Protein AF-A0A1E1EYV0-F1 (afdb_monomer)

Mean predicted aligned error: 7.55 Å

Solvent-accessible surface area (backbone atoms only — not comparable to full-atom values): 10694 Å² total; per-residue (Å²): 142,84,83,85,80,80,79,78,77,77,78,70,68,76,68,38,33,41,44,75,53,57,42,52,44,62,49,72,33,65,40,21,42,96,88,44,57,27,36,39,39,23,53,36,46,76,95,77,38,40,90,90,34,44,84,37,31,32,48,80,43,77,32,82,46,72,67,52,48,53,52,49,55,52,59,31,59,45,73,30,89,67,93,72,82,92,55,88,55,56,82,45,65,60,93,74,83,45,92,54,78,41,55,36,40,36,47,46,86,51,92,96,47,52,24,36,45,37,38,38,36,18,68,79,62,35,54,73,60,59,84,54,78,80,68,23,52,28,68,32,26,44,76,48,58,23,86,41,66,66,58,45,53,51,51,52,51,52,58,55,54,74,50,50,92,79,57,86,88,78,82,44,84,43,46,91,94,42,57,32,33,58

pLDDT: mean 86.45, std 14.44, range [38.62, 97.81]

Organism: NCBI:txid120107

Radius of gyration: 20.59 Å; Cα contacts (8 Å, |Δi|>4): 286; chains: 1; bounding box: 76×36×56 Å

Foldseek 3Di:
DDDDDPPPPPPQQFFDFLCVAQQVDKDWFDAQDLQGFIKIKGQGPPVPFAPPAFVSGIDIDTHHDPVSVVVLVVNRGDTDSDDDDSCPQQQAADPHADPDFDWKWTDDPDPPFWIKIKTFAGQVRLCVLPPPSNSAGSSGIDMHTHNDPVVVVVVVVVVVCVCPPVDDDDWDHGDPPHRITD

Sequence (182 aa):
MSAIAHSNHIFGNPAMRLSDELAARRRLYAMPLVTAPAVMVIDIPPRLAGQGLALDRYYIVMIETDEELAAFEAFLTVDRDGLRAPDLLDRKPSCREAGEISFFEFSPPEPGWPWILLCHWPRHFARMFGTDPDALARRAYSMEAFDDREGLEAALKAHIAAFGELADVKVIQPLAGTAGRA

Structure (mmCIF, N/CA/C/O backbone):
data_AF-A0A1E1EYV0-F1
#
_entry.id   AF-A0A1E1EYV0-F1
#
loop_
_atom_site.group_PDB
_atom_site.id
_atom_site.type_symbol
_atom_site.label_atom_id
_atom_site.label_alt_id
_atom_site.label_comp_id
_atom_site.label_asym_id
_atom_site.label_entity_id
_atom_site.label_seq_id
_atom_site.pdbx_PDB_ins_code
_atom_site.Cartn_x
_atom_site.Cartn_y
_atom_site.Cartn_z
_atom_site.occupancy
_atom_site.B_iso_or_equiv
_atom_site.auth_seq_id
_atom_site.auth_comp_id
_atom_site.auth_asym_id
_atom_site.auth_atom_id
_atom_site.pdbx_PDB_model_num
ATOM 1 N N . MET A 1 1 ? 55.838 -18.903 -35.708 1.00 43.78 1 MET A N 1
ATOM 2 C CA . MET A 1 1 ? 55.164 -17.766 -35.050 1.00 43.78 1 MET A CA 1
ATOM 3 C C . MET A 1 1 ? 53.837 -17.521 -35.744 1.00 43.78 1 MET A C 1
ATOM 5 O O . MET A 1 1 ? 53.852 -17.040 -36.865 1.00 43.78 1 MET A O 1
ATOM 9 N N . SER A 1 2 ? 52.722 -17.887 -35.117 1.00 38.62 2 SER A N 1
ATOM 10 C CA . SER A 1 2 ? 51.446 -17.179 -35.283 1.00 38.62 2 SER A CA 1
ATOM 11 C C . SER A 1 2 ? 50.522 -17.645 -34.162 1.00 38.62 2 SER A C 1
ATOM 13 O O . SER A 1 2 ? 50.096 -18.797 -34.148 1.00 38.62 2 SER A O 1
ATOM 15 N N . ALA A 1 3 ? 50.330 -16.792 -33.158 1.00 38.94 3 ALA A N 1
ATOM 16 C CA . ALA A 1 3 ? 49.414 -17.035 -32.055 1.00 38.94 3 ALA A CA 1
ATOM 17 C C . ALA A 1 3 ? 48.063 -16.407 -32.411 1.00 38.94 3 ALA A C 1
ATOM 19 O O . ALA A 1 3 ? 47.979 -15.206 -32.665 1.00 38.94 3 ALA A O 1
ATOM 20 N N . ILE A 1 4 ? 47.022 -17.234 -32.446 1.00 43.97 4 ILE A N 1
ATOM 21 C CA . ILE A 1 4 ? 45.633 -16.807 -32.597 1.00 43.97 4 ILE A CA 1
ATOM 22 C C . ILE A 1 4 ? 45.181 -16.282 -31.232 1.00 43.97 4 ILE A C 1
ATOM 24 O O . ILE A 1 4 ? 44.904 -17.064 -30.323 1.00 43.97 4 ILE A O 1
ATOM 28 N N . ALA A 1 5 ? 45.129 -14.961 -31.076 1.00 41.66 5 ALA A N 1
ATOM 29 C CA . ALA A 1 5 ? 44.488 -14.333 -29.930 1.00 41.66 5 ALA A CA 1
ATOM 30 C C . ALA A 1 5 ? 42.965 -14.370 -30.135 1.00 41.66 5 ALA A C 1
ATOM 32 O O . ALA A 1 5 ? 42.399 -13.549 -30.854 1.00 41.66 5 ALA A O 1
ATOM 33 N N . HIS A 1 6 ? 42.305 -15.350 -29.517 1.00 39.81 6 HIS A N 1
ATOM 34 C CA . HIS A 1 6 ? 40.862 -15.313 -29.299 1.00 39.81 6 HIS A CA 1
ATOM 35 C C . HIS A 1 6 ? 40.571 -14.276 -28.208 1.00 39.81 6 HIS A C 1
ATOM 37 O O . HIS A 1 6 ? 40.667 -14.570 -27.017 1.00 39.81 6 HIS A O 1
ATOM 43 N N . SER A 1 7 ? 40.234 -13.051 -28.611 1.00 43.34 7 SER A N 1
ATOM 44 C CA . SER A 1 7 ? 39.597 -12.085 -27.715 1.00 43.34 7 SER A CA 1
ATOM 45 C C . SER A 1 7 ? 38.176 -12.556 -27.418 1.00 43.34 7 SER A C 1
ATOM 47 O O . SER A 1 7 ? 37.262 -12.342 -28.213 1.00 43.34 7 SER A O 1
ATOM 49 N N . ASN A 1 8 ? 37.988 -13.198 -26.265 1.00 41.72 8 ASN A N 1
ATOM 50 C CA . ASN A 1 8 ? 36.668 -13.366 -25.671 1.00 41.72 8 ASN A CA 1
ATOM 51 C C . ASN A 1 8 ? 36.146 -11.981 -25.274 1.00 41.72 8 ASN A C 1
ATOM 53 O O . ASN A 1 8 ? 36.506 -11.443 -24.227 1.00 41.72 8 ASN A O 1
ATOM 57 N N . HIS A 1 9 ? 35.290 -11.404 -26.115 1.00 44.22 9 HIS A N 1
ATOM 58 C CA . HIS A 1 9 ? 34.369 -10.364 -25.682 1.00 44.22 9 HIS A CA 1
ATOM 59 C C . HIS A 1 9 ? 33.434 -10.974 -24.634 1.00 44.22 9 HIS A C 1
ATOM 61 O O . HIS A 1 9 ? 32.505 -11.712 -24.959 1.00 44.22 9 HIS A O 1
ATOM 67 N N . ILE A 1 10 ? 33.701 -10.682 -23.362 1.00 51.25 10 ILE A N 1
ATOM 68 C CA . ILE A 1 10 ? 32.719 -10.839 -22.294 1.00 51.25 10 ILE A CA 1
ATOM 69 C C . ILE A 1 10 ? 31.647 -9.788 -22.579 1.00 51.25 10 ILE A C 1
ATOM 71 O O . ILE A 1 10 ? 31.839 -8.604 -22.304 1.00 51.25 10 ILE A O 1
ATOM 75 N N . PHE A 1 11 ? 30.541 -10.203 -23.194 1.00 50.19 11 PHE A N 1
ATOM 76 C CA . PHE A 1 11 ? 29.307 -9.431 -23.168 1.00 50.19 11 PHE A CA 1
ATOM 77 C C . PHE A 1 11 ? 28.859 -9.381 -21.706 1.00 50.19 11 PHE A C 1
ATOM 79 O O . PHE A 1 11 ? 28.198 -10.297 -21.221 1.00 50.19 11 PHE A O 1
ATOM 86 N N . GLY A 1 12 ? 29.292 -8.352 -20.975 1.00 52.81 12 GLY A N 1
ATOM 87 C CA . GLY A 1 12 ? 28.648 -7.993 -19.720 1.00 52.81 12 GLY A CA 1
ATOM 88 C C . GLY A 1 12 ? 27.171 -7.778 -20.027 1.00 52.81 12 GLY A C 1
ATOM 89 O O . GLY A 1 12 ? 26.843 -7.057 -20.972 1.00 52.81 12 GLY A O 1
ATOM 90 N N . ASN A 1 13 ? 26.298 -8.471 -19.301 1.00 59.97 13 ASN A N 1
ATOM 91 C CA . ASN A 1 13 ? 24.857 -8.263 -19.394 1.00 59.97 13 ASN A CA 1
ATOM 92 C C . ASN A 1 13 ? 24.603 -6.746 -19.253 1.00 59.97 13 ASN A C 1
ATOM 94 O O . ASN A 1 13 ? 25.211 -6.148 -18.359 1.00 59.97 13 ASN A O 1
ATOM 98 N N . PRO A 1 14 ? 23.821 -6.085 -20.131 1.00 64.56 14 PRO A N 1
ATOM 99 C CA . PRO A 1 14 ? 23.557 -4.661 -19.975 1.00 64.56 14 PRO A CA 1
ATOM 100 C C . PRO A 1 14 ? 23.018 -4.414 -18.569 1.00 64.56 14 PRO A C 1
ATOM 102 O O . PRO A 1 14 ? 22.067 -5.068 -18.138 1.00 64.56 14 PRO A O 1
ATOM 105 N N . ALA A 1 15 ? 23.677 -3.511 -17.848 1.00 78.94 15 ALA A N 1
ATOM 106 C CA . ALA A 1 15 ? 23.307 -3.210 -16.482 1.00 78.94 15 ALA A CA 1
ATOM 107 C C . ALA A 1 15 ? 21.877 -2.655 -16.460 1.00 78.94 15 ALA A C 1
ATOM 109 O O . ALA A 1 15 ? 21.514 -1.809 -17.278 1.00 78.94 15 ALA A O 1
ATOM 110 N N . MET A 1 16 ? 21.056 -3.185 -15.562 1.00 88.50 16 MET A N 1
ATOM 111 C CA . MET A 1 16 ? 19.613 -2.992 -15.572 1.00 88.50 16 MET A CA 1
ATOM 112 C C . MET A 1 16 ? 19.137 -2.379 -14.260 1.00 88.50 16 MET A C 1
ATOM 114 O O . MET A 1 16 ? 19.550 -2.793 -13.176 1.00 88.50 16 MET A O 1
ATOM 118 N N . ARG A 1 17 ? 18.212 -1.424 -14.359 1.00 92.88 17 ARG A N 1
ATOM 119 C CA . ARG A 1 17 ? 17.564 -0.780 -13.215 1.00 92.88 17 ARG A CA 1
ATOM 120 C C . ARG A 1 17 ? 16.159 -1.322 -13.060 1.00 92.88 17 ARG A C 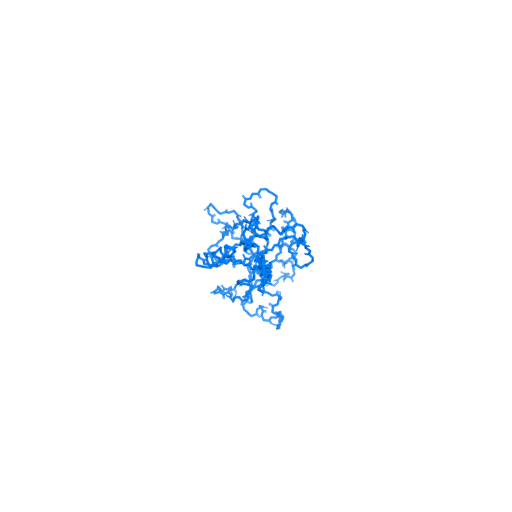1
ATOM 122 O O . ARG A 1 17 ? 15.425 -1.446 -14.039 1.00 92.88 17 ARG A O 1
ATOM 129 N N . LEU A 1 18 ? 15.738 -1.583 -11.825 1.00 94.56 18 LEU A N 1
ATOM 130 C CA . LEU A 1 18 ? 14.358 -2.002 -11.575 1.00 94.56 18 LEU A CA 1
ATOM 131 C C . LEU A 1 18 ? 13.380 -0.900 -11.996 1.00 94.56 18 LEU A C 1
ATOM 133 O O . LEU A 1 18 ? 12.310 -1.215 -12.502 1.00 94.56 18 LEU A O 1
ATOM 137 N N . SER A 1 19 ? 13.767 0.373 -11.862 1.00 95.19 19 SER A N 1
ATOM 138 C CA . SER A 1 19 ? 12.990 1.533 -12.314 1.00 95.19 19 SER A CA 1
ATOM 139 C C . SER A 1 19 ? 12.683 1.555 -13.807 1.00 95.19 19 SER A C 1
ATOM 141 O O . SER A 1 19 ? 11.770 2.272 -14.198 1.00 95.19 19 SER A O 1
ATOM 143 N N . ASP A 1 20 ? 13.428 0.812 -14.623 1.00 93.12 20 ASP A N 1
ATOM 144 C CA . ASP A 1 20 ? 13.276 0.810 -16.080 1.00 93.12 20 ASP A CA 1
ATOM 145 C C . ASP A 1 20 ? 12.501 -0.429 -16.553 1.00 93.12 20 ASP A C 1
ATOM 147 O O . ASP A 1 20 ? 12.041 -0.490 -17.693 1.00 93.12 20 ASP A O 1
ATOM 151 N N . GLU A 1 21 ? 12.312 -1.407 -15.661 1.00 90.50 21 GLU A N 1
ATOM 152 C CA . GLU A 1 21 ? 11.653 -2.670 -15.963 1.00 90.50 21 GLU A CA 1
ATOM 153 C C . GLU A 1 21 ? 10.547 -3.011 -14.952 1.00 90.50 21 GLU A C 1
ATOM 155 O O . GLU A 1 21 ? 9.377 -2.711 -15.191 1.00 90.50 21 GLU A O 1
ATOM 160 N N . LEU A 1 22 ? 10.901 -3.643 -13.828 1.00 94.06 22 LEU A N 1
ATOM 161 C CA . LEU A 1 22 ? 9.952 -4.172 -12.841 1.00 94.06 22 LEU A CA 1
ATOM 162 C C . LEU A 1 22 ? 9.104 -3.072 -12.193 1.00 94.06 22 LEU A C 1
ATOM 164 O O . LEU A 1 22 ? 7.911 -3.254 -11.982 1.00 94.06 22 LEU A O 1
ATOM 168 N N . ALA A 1 23 ? 9.723 -1.934 -11.894 1.00 96.00 23 ALA A N 1
ATOM 169 C CA . ALA A 1 23 ? 9.124 -0.772 -11.250 1.00 96.00 23 ALA A CA 1
ATOM 170 C C . ALA A 1 23 ? 8.979 0.431 -12.196 1.00 96.00 23 ALA A C 1
ATOM 172 O O . ALA A 1 23 ? 8.899 1.579 -11.741 1.00 96.00 23 ALA A O 1
ATOM 173 N N . ALA A 1 24 ? 8.934 0.171 -13.508 1.00 95.12 24 ALA A N 1
ATOM 174 C CA . ALA A 1 24 ? 8.757 1.191 -14.542 1.00 95.12 24 ALA A CA 1
ATOM 175 C C . ALA A 1 24 ? 7.477 2.006 -14.351 1.00 95.12 24 ALA A C 1
ATOM 177 O O . ALA A 1 24 ? 7.446 3.216 -14.579 1.00 95.12 24 ALA A O 1
ATOM 178 N N . ARG A 1 25 ? 6.415 1.347 -13.884 1.00 96.69 25 ARG A N 1
ATOM 179 C CA . ARG A 1 25 ? 5.150 1.981 -13.532 1.00 96.69 25 ARG A CA 1
ATOM 180 C C . ARG A 1 25 ? 4.963 1.889 -12.029 1.00 96.69 25 ARG A C 1
ATOM 182 O O . ARG A 1 25 ? 4.698 0.819 -11.495 1.00 96.69 25 ARG A O 1
ATOM 189 N N . ARG A 1 26 ? 5.087 3.026 -11.349 1.00 97.19 26 ARG A N 1
ATOM 190 C CA . ARG A 1 26 ? 4.838 3.142 -9.909 1.00 97.19 26 ARG A CA 1
ATOM 191 C C . ARG A 1 26 ? 4.156 4.460 -9.564 1.00 97.19 26 ARG A C 1
ATOM 193 O O . ARG A 1 26 ? 4.324 5.457 -10.279 1.00 97.19 26 ARG A O 1
ATOM 200 N N . ARG A 1 27 ? 3.375 4.460 -8.487 1.00 96.81 27 ARG A N 1
ATOM 201 C CA . ARG A 1 27 ? 2.686 5.640 -7.961 1.00 96.81 27 ARG A CA 1
ATOM 202 C C . ARG A 1 27 ? 2.763 5.680 -6.449 1.00 96.81 27 ARG A C 1
ATOM 204 O O . ARG A 1 27 ? 2.522 4.679 -5.780 1.00 96.81 27 ARG A O 1
ATOM 211 N N . LEU A 1 28 ? 3.057 6.869 -5.935 1.00 95.62 28 LEU A N 1
ATOM 212 C CA . LEU A 1 28 ? 2.993 7.159 -4.514 1.00 95.62 28 LEU A CA 1
ATOM 213 C C . LEU A 1 28 ? 1.574 7.600 -4.154 1.00 95.62 28 LEU A C 1
ATOM 215 O O . LEU A 1 28 ? 1.060 8.583 -4.686 1.00 95.62 28 LEU A O 1
ATOM 219 N N . TYR A 1 29 ? 0.969 6.875 -3.228 1.00 94.19 29 TYR A N 1
ATOM 220 C CA . TYR A 1 29 ? -0.290 7.201 -2.592 1.00 94.19 29 TYR A CA 1
ATOM 221 C C . TYR A 1 29 ? 0.032 7.984 -1.326 1.00 94.19 29 TYR A C 1
ATOM 223 O O . TYR A 1 29 ? 0.730 7.500 -0.429 1.00 94.19 29 TYR A O 1
ATOM 231 N N . ALA A 1 30 ? -0.443 9.226 -1.291 1.00 88.00 30 ALA A N 1
ATOM 232 C CA . ALA A 1 30 ? -0.203 10.126 -0.177 1.00 88.00 30 ALA A CA 1
ATOM 233 C C . ALA A 1 30 ? -0.900 9.634 1.098 1.00 88.00 30 ALA A C 1
ATOM 235 O O . ALA A 1 30 ? -1.938 8.975 1.047 1.00 88.00 30 ALA A O 1
ATOM 236 N N . MET A 1 31 ? -0.335 10.007 2.243 1.00 84.81 31 MET A N 1
ATOM 237 C CA . MET A 1 31 ? -0.884 9.682 3.557 1.00 84.81 31 MET A CA 1
ATOM 238 C C . MET A 1 31 ? -2.286 10.303 3.722 1.00 84.81 31 MET A C 1
ATOM 240 O O . MET A 1 31 ? -2.397 11.528 3.636 1.00 84.81 31 MET A O 1
ATOM 244 N N . PRO A 1 32 ? -3.349 9.522 3.997 1.00 79.19 32 PRO A N 1
ATOM 245 C CA . PRO A 1 32 ? -4.685 10.068 4.265 1.00 79.19 32 PRO A CA 1
ATOM 246 C C . PRO A 1 32 ? -4.753 10.819 5.602 1.00 79.19 32 PRO A C 1
ATOM 248 O O . PRO A 1 32 ? -5.555 11.737 5.773 1.00 79.19 32 PRO A O 1
ATOM 251 N N . LEU A 1 33 ? -3.884 10.440 6.546 1.00 81.94 33 LEU A N 1
ATOM 252 C CA . LEU A 1 33 ? -3.697 11.049 7.860 1.00 81.94 33 LEU A CA 1
ATOM 253 C C . LEU A 1 33 ? -2.217 11.017 8.249 1.00 81.94 33 LEU A C 1
ATOM 255 O O . LEU A 1 33 ? -1.491 10.127 7.824 1.00 81.94 33 LEU A O 1
ATOM 259 N N . VAL A 1 34 ? -1.788 11.912 9.145 1.00 79.50 34 VAL A N 1
ATOM 260 C CA . VAL A 1 34 ? -0.408 11.935 9.685 1.00 79.50 34 VAL A CA 1
ATOM 261 C C . VAL A 1 34 ? -0.007 10.603 10.337 1.00 79.50 34 VAL A C 1
ATOM 263 O O . VAL A 1 34 ? 1.166 10.239 10.347 1.00 79.50 34 VAL A O 1
ATOM 266 N N . THR A 1 35 ? -0.970 9.854 10.872 1.00 83.06 35 THR A N 1
ATOM 267 C CA . THR A 1 35 ? -0.739 8.543 11.494 1.00 83.06 35 THR A CA 1
ATOM 268 C C . THR A 1 35 ? -0.607 7.408 10.472 1.00 83.06 35 THR A C 1
ATOM 270 O O . THR A 1 35 ? 0.018 6.391 10.775 1.00 83.06 35 THR A O 1
ATOM 273 N N . ALA A 1 36 ? -1.126 7.583 9.253 1.00 87.69 36 ALA A N 1
ATOM 274 C CA . ALA A 1 36 ? -1.102 6.588 8.184 1.00 87.69 36 ALA A CA 1
ATOM 275 C C . ALA A 1 36 ? 0.192 6.692 7.362 1.00 87.69 36 ALA A C 1
ATOM 277 O O . ALA A 1 36 ? 0.650 7.806 7.091 1.00 87.69 36 ALA A O 1
ATOM 278 N N . PRO A 1 37 ? 0.857 5.580 7.010 1.00 92.44 37 PRO A N 1
ATOM 279 C CA . PRO A 1 37 ? 2.037 5.624 6.148 1.00 92.44 37 PRO A CA 1
ATOM 280 C C . PRO A 1 37 ? 1.645 6.008 4.723 1.00 92.44 37 PRO A C 1
ATOM 282 O O . PRO A 1 37 ? 0.484 5.901 4.339 1.00 92.44 37 PRO A O 1
ATOM 285 N N . ALA A 1 38 ? 2.609 6.475 3.935 1.00 93.69 38 ALA A N 1
ATOM 286 C CA . ALA A 1 38 ? 2.420 6.552 2.496 1.00 93.69 38 ALA A CA 1
ATOM 287 C C . ALA A 1 38 ? 2.603 5.151 1.904 1.00 93.69 38 ALA A C 1
ATOM 289 O O . ALA A 1 38 ? 3.239 4.279 2.506 1.00 93.69 38 ALA A O 1
ATOM 290 N N . VAL A 1 39 ? 2.064 4.935 0.710 1.00 94.94 39 VAL A N 1
ATOM 291 C CA . VAL A 1 39 ? 2.162 3.642 0.033 1.00 94.94 39 VAL A CA 1
ATOM 292 C C . VAL A 1 39 ? 2.659 3.852 -1.389 1.00 94.94 39 VAL A C 1
ATOM 294 O O . VAL A 1 39 ? 2.052 4.583 -2.163 1.00 94.94 39 VAL A O 1
ATOM 297 N N . MET A 1 40 ? 3.771 3.222 -1.752 1.00 96.44 40 MET A N 1
ATOM 298 C CA . MET A 1 40 ? 4.209 3.126 -3.141 1.00 96.44 40 MET A CA 1
ATOM 299 C C . MET A 1 40 ? 3.620 1.853 -3.743 1.00 96.44 40 MET A C 1
ATOM 301 O O . MET A 1 40 ? 3.918 0.753 -3.285 1.00 96.44 40 MET A O 1
ATOM 305 N N . VAL A 1 41 ? 2.806 1.995 -4.784 1.00 97.62 41 VAL A N 1
ATOM 306 C CA . VAL A 1 41 ? 2.263 0.863 -5.538 1.00 97.62 41 VAL A CA 1
ATOM 307 C C . VAL A 1 41 ? 3.032 0.741 -6.843 1.00 97.62 41 VAL A C 1
ATOM 309 O O . VAL A 1 41 ? 3.227 1.729 -7.553 1.00 97.62 41 VAL A O 1
ATOM 312 N N . ILE A 1 42 ? 3.466 -0.472 -7.162 1.00 97.81 42 ILE A N 1
ATOM 313 C CA . ILE A 1 42 ? 4.162 -0.818 -8.397 1.00 97.81 42 ILE A CA 1
ATOM 314 C C . ILE A 1 42 ? 3.240 -1.699 -9.237 1.00 97.81 42 ILE A C 1
ATOM 316 O O . ILE A 1 42 ? 2.775 -2.737 -8.776 1.00 97.81 42 ILE A O 1
ATOM 320 N N . ASP A 1 43 ? 2.996 -1.283 -10.475 1.00 97.38 43 ASP A N 1
ATOM 321 C CA . ASP A 1 43 ? 2.297 -2.070 -11.489 1.00 97.38 43 ASP A CA 1
ATOM 322 C C . ASP A 1 43 ? 3.305 -3.023 -12.147 1.00 97.38 43 ASP A C 1
ATOM 324 O O . ASP A 1 43 ? 4.108 -2.605 -12.989 1.00 97.38 43 ASP A O 1
ATOM 328 N N . ILE A 1 44 ? 3.306 -4.286 -11.708 1.00 96.88 44 ILE A N 1
ATOM 329 C CA . ILE A 1 44 ? 4.279 -5.282 -12.153 1.00 96.88 44 ILE A CA 1
ATOM 330 C C . ILE A 1 44 ? 3.974 -5.674 -13.607 1.00 96.88 44 ILE A C 1
ATOM 332 O O . ILE A 1 44 ? 2.831 -6.012 -13.934 1.00 96.88 44 ILE A O 1
ATOM 336 N N . PRO A 1 45 ? 4.978 -5.672 -14.509 1.00 95.06 45 PRO A N 1
ATOM 337 C CA . PRO A 1 45 ? 4.777 -6.069 -15.896 1.00 95.06 45 PRO A CA 1
ATOM 338 C C . PRO A 1 45 ? 4.145 -7.466 -16.004 1.00 95.06 45 PRO A C 1
ATOM 340 O O . PRO A 1 45 ? 4.590 -8.368 -15.296 1.00 95.06 45 PRO A O 1
ATOM 343 N N . PRO A 1 46 ? 3.217 -7.717 -16.950 1.00 93.88 46 PRO A N 1
ATOM 344 C CA . PRO A 1 46 ? 2.487 -8.990 -17.031 1.00 93.88 46 PRO A CA 1
ATOM 345 C C . PRO A 1 46 ? 3.364 -10.248 -17.080 1.00 93.88 46 PRO A C 1
ATOM 347 O O . PRO A 1 46 ? 2.968 -11.294 -16.589 1.00 93.88 46 PRO A O 1
ATOM 350 N N . ARG A 1 47 ? 4.579 -10.151 -17.640 1.00 93.12 47 ARG A N 1
ATOM 351 C CA . ARG A 1 47 ? 5.544 -11.266 -17.703 1.00 93.12 47 ARG A CA 1
ATOM 352 C C . ARG A 1 47 ? 6.134 -11.667 -16.340 1.00 93.12 47 ARG A C 1
ATOM 354 O O . ARG A 1 47 ? 6.748 -12.721 -16.250 1.00 93.12 47 ARG A O 1
ATOM 361 N N . LEU A 1 48 ? 6.011 -10.801 -15.333 1.00 91.94 48 LEU A N 1
ATOM 362 C CA . LEU A 1 48 ? 6.501 -10.979 -13.960 1.00 91.94 48 LEU A CA 1
ATOM 363 C C . LEU A 1 48 ? 5.356 -11.009 -12.931 1.00 91.94 48 LEU A C 1
ATOM 365 O O . LEU A 1 48 ? 5.609 -11.246 -11.754 1.00 91.94 48 LEU A O 1
ATOM 369 N N . ALA A 1 49 ? 4.125 -10.719 -13.360 1.00 93.31 49 ALA A N 1
ATOM 370 C CA . ALA A 1 49 ? 2.941 -10.684 -12.514 1.00 93.31 49 ALA A CA 1
ATOM 371 C C . ALA A 1 49 ? 2.438 -12.104 -12.201 1.00 93.31 49 ALA A C 1
ATOM 373 O O . ALA A 1 49 ? 2.711 -13.048 -12.948 1.00 93.31 49 ALA A O 1
ATOM 374 N N . GLY A 1 50 ? 1.696 -12.264 -11.107 1.00 91.69 50 GLY A N 1
ATOM 375 C CA . GLY A 1 50 ? 1.168 -13.557 -10.694 1.00 91.69 50 GLY A CA 1
ATOM 376 C C . GLY A 1 50 ? 0.745 -13.620 -9.230 1.00 91.69 50 GLY A C 1
ATOM 377 O O . GLY A 1 50 ? 0.713 -12.616 -8.516 1.00 91.69 50 GLY A O 1
ATOM 378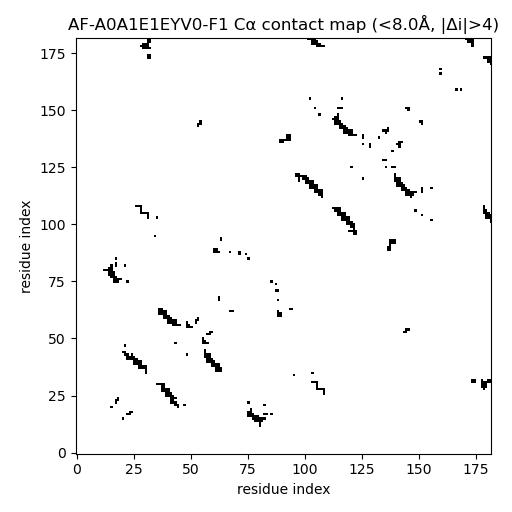 N N . GLN A 1 51 ? 0.440 -14.846 -8.803 1.00 88.25 51 GLN A N 1
ATOM 379 C CA . GLN A 1 51 ? -0.075 -15.155 -7.473 1.00 88.25 51 GLN A CA 1
ATOM 380 C C . GLN A 1 51 ? 0.866 -14.661 -6.365 1.00 88.25 51 GLN A C 1
ATOM 382 O O . GLN A 1 51 ? 2.077 -14.877 -6.418 1.00 88.25 51 GLN A O 1
ATOM 387 N N . GLY A 1 52 ? 0.288 -14.026 -5.344 1.00 85.88 52 GLY A N 1
ATOM 388 C CA . GLY A 1 52 ? 1.017 -13.425 -4.221 1.00 85.88 52 GLY A CA 1
ATOM 389 C C . GLY A 1 52 ? 1.228 -11.915 -4.358 1.00 85.88 52 GLY A C 1
ATOM 390 O O . GLY A 1 52 ? 1.615 -11.268 -3.389 1.00 85.88 52 GLY A O 1
ATOM 391 N N . LEU A 1 53 ? 0.928 -11.339 -5.525 1.00 92.19 53 LEU A N 1
ATOM 392 C CA . LEU A 1 53 ? 0.764 -9.897 -5.697 1.00 92.19 53 LEU A CA 1
ATOM 393 C C . LEU A 1 53 ? -0.682 -9.481 -5.407 1.00 92.19 53 LEU A C 1
ATOM 395 O O . LEU A 1 53 ? -1.619 -10.264 -5.562 1.00 92.19 53 LEU A O 1
ATOM 399 N N . ALA A 1 54 ? -0.881 -8.220 -5.036 1.00 92.56 54 ALA A N 1
ATOM 400 C CA . ALA A 1 54 ? -2.216 -7.673 -4.853 1.00 92.56 54 ALA A CA 1
ATOM 401 C C . ALA A 1 54 ? -2.930 -7.584 -6.214 1.00 92.56 54 ALA A C 1
ATOM 403 O O . ALA A 1 54 ? -2.366 -7.060 -7.178 1.00 92.56 54 ALA A O 1
ATOM 404 N N . LEU A 1 55 ? -4.145 -8.135 -6.313 1.00 95.31 55 LEU A N 1
ATOM 405 C CA . LEU A 1 55 ? -4.850 -8.347 -7.592 1.00 95.31 55 LEU A CA 1
ATOM 406 C C . LEU A 1 55 ? -3.984 -9.084 -8.636 1.00 95.31 55 LEU A C 1
ATOM 408 O O . LEU A 1 55 ? -4.040 -8.779 -9.826 1.00 95.31 55 LEU A O 1
ATOM 412 N N . ASP A 1 56 ? -3.108 -9.985 -8.174 1.00 95.69 56 ASP A N 1
ATOM 413 C CA . ASP A 1 56 ? -2.136 -10.740 -8.977 1.00 95.69 56 ASP A CA 1
ATOM 414 C C . ASP A 1 56 ? -1.203 -9.871 -9.847 1.00 95.69 56 ASP A C 1
ATOM 416 O O . ASP A 1 56 ? -0.567 -10.361 -10.782 1.00 95.69 56 ASP A O 1
ATOM 420 N N . ARG A 1 57 ? -1.094 -8.568 -9.546 1.00 96.06 57 ARG A N 1
ATOM 421 C CA . ARG A 1 57 ? -0.432 -7.585 -10.417 1.00 96.06 57 ARG A CA 1
ATOM 422 C C . ARG A 1 57 ? 0.331 -6.492 -9.685 1.00 96.06 57 ARG A C 1
ATOM 424 O O . ARG A 1 57 ? 1.364 -6.042 -10.173 1.00 96.06 57 ARG A O 1
ATOM 431 N N . TYR A 1 58 ? -0.169 -6.022 -8.554 1.00 97.19 58 TYR A N 1
ATOM 432 C CA . TYR A 1 58 ? 0.396 -4.873 -7.864 1.00 97.19 58 TYR A CA 1
ATOM 433 C C . TYR A 1 58 ? 1.283 -5.308 -6.704 1.00 97.19 58 TYR A C 1
ATOM 435 O O . TYR A 1 58 ? 0.889 -6.117 -5.864 1.00 97.19 58 TYR A O 1
ATOM 443 N N . TYR A 1 59 ? 2.477 -4.729 -6.635 1.00 95.88 59 TYR A N 1
ATOM 444 C CA . TYR A 1 59 ? 3.338 -4.835 -5.463 1.00 95.88 59 TYR A CA 1
ATOM 445 C C . TYR A 1 59 ? 3.227 -3.558 -4.631 1.00 95.88 59 TYR A C 1
ATOM 447 O O . TYR A 1 59 ? 3.306 -2.454 -5.173 1.00 95.88 59 TYR A O 1
ATOM 455 N N . ILE A 1 60 ? 3.020 -3.705 -3.326 1.00 95.62 60 ILE A N 1
ATOM 456 C CA . ILE A 1 60 ? 2.678 -2.604 -2.423 1.00 95.62 60 ILE A CA 1
ATOM 457 C C . ILE A 1 60 ? 3.795 -2.436 -1.398 1.00 95.62 60 ILE A C 1
ATOM 459 O O . ILE A 1 60 ? 4.098 -3.361 -0.652 1.00 95.62 60 ILE A O 1
ATOM 463 N N . VAL A 1 61 ? 4.380 -1.239 -1.339 1.00 95.38 61 VAL A N 1
ATOM 464 C CA . VAL A 1 61 ? 5.474 -0.899 -0.423 1.00 95.38 61 VAL A CA 1
ATOM 465 C C . VAL A 1 61 ? 5.050 0.213 0.516 1.00 95.38 61 VAL A C 1
ATOM 467 O O . VAL A 1 61 ? 4.629 1.286 0.090 1.00 95.38 61 VAL A O 1
ATOM 470 N N . MET A 1 62 ? 5.206 -0.026 1.813 1.00 95.06 62 MET A N 1
ATOM 471 C CA . MET A 1 62 ? 4.883 0.943 2.854 1.00 95.06 62 MET A CA 1
ATOM 472 C C . MET A 1 62 ? 6.060 1.879 3.140 1.00 95.06 62 MET A C 1
ATOM 474 O O . MET A 1 62 ? 7.149 1.422 3.493 1.00 95.06 62 MET A O 1
ATOM 478 N N . ILE A 1 63 ? 5.806 3.186 3.081 1.00 94.50 63 ILE A N 1
ATOM 479 C CA . ILE A 1 63 ? 6.788 4.255 3.277 1.00 94.50 63 ILE A CA 1
ATOM 480 C C . ILE A 1 63 ? 6.381 5.100 4.490 1.00 94.50 63 ILE A C 1
ATOM 482 O O . ILE A 1 63 ? 5.338 5.755 4.491 1.00 94.50 63 ILE A O 1
ATOM 486 N N . GLU A 1 64 ? 7.200 5.098 5.539 1.00 93.62 64 GLU A N 1
ATOM 487 C CA . GLU A 1 64 ? 6.923 5.839 6.775 1.00 93.62 64 GLU A CA 1
ATOM 488 C C . GLU A 1 64 ? 7.664 7.171 6.874 1.00 93.62 64 GLU A C 1
ATOM 490 O O . GLU A 1 64 ? 7.198 8.043 7.613 1.00 93.62 64 GLU A O 1
ATOM 495 N N . THR A 1 65 ? 8.787 7.331 6.167 1.00 92.25 65 THR A N 1
ATOM 496 C CA . THR A 1 65 ? 9.600 8.557 6.185 1.00 92.25 65 THR A CA 1
ATOM 497 C C . THR A 1 65 ? 10.117 8.926 4.795 1.00 92.25 65 THR A C 1
ATOM 499 O O . THR A 1 65 ? 10.209 8.077 3.904 1.00 92.25 65 THR A O 1
ATOM 502 N N . ASP A 1 66 ? 10.502 10.190 4.619 1.00 92.94 66 ASP A N 1
ATOM 503 C CA . ASP A 1 66 ? 11.090 10.677 3.367 1.00 92.94 66 ASP A CA 1
ATOM 504 C C . ASP A 1 66 ? 12.442 10.005 3.076 1.00 92.94 66 ASP A C 1
ATOM 506 O O . ASP A 1 66 ? 12.776 9.742 1.921 1.00 92.94 66 ASP A O 1
ATOM 510 N N . GLU A 1 67 ? 13.208 9.644 4.111 1.00 95.75 67 GLU A N 1
ATOM 511 C CA . GLU A 1 67 ? 14.452 8.885 3.956 1.00 95.75 67 GLU A CA 1
ATOM 512 C C . GLU A 1 67 ? 14.192 7.464 3.449 1.00 95.75 67 GLU A C 1
ATOM 514 O O . GLU A 1 67 ? 14.972 6.954 2.645 1.00 95.75 67 GLU A O 1
ATOM 519 N N . GLU A 1 68 ? 13.104 6.818 3.886 1.00 96.50 68 GLU A N 1
ATOM 520 C CA . GLU A 1 68 ? 12.698 5.519 3.341 1.00 96.50 68 GLU A CA 1
ATOM 521 C C . GLU A 1 68 ? 12.324 5.635 1.865 1.00 96.50 68 GLU A C 1
ATOM 523 O O . GLU A 1 68 ? 12.757 4.800 1.071 1.00 96.50 68 GLU A O 1
ATOM 528 N N . LEU A 1 69 ? 11.586 6.685 1.486 1.00 95.75 69 LEU A N 1
ATOM 529 C CA . LEU A 1 69 ? 11.246 6.946 0.089 1.00 95.75 69 LEU A CA 1
ATOM 530 C C . LEU A 1 69 ? 12.505 7.140 -0.761 1.00 95.75 69 LEU A C 1
ATOM 532 O O . LEU A 1 69 ? 12.663 6.491 -1.793 1.00 95.75 69 LEU A O 1
ATOM 536 N N . ALA A 1 70 ? 13.420 7.997 -0.307 1.00 96.69 70 ALA A N 1
ATOM 537 C CA . ALA A 1 70 ? 14.666 8.276 -1.008 1.00 96.69 70 ALA A CA 1
ATOM 538 C C . ALA A 1 70 ? 15.544 7.020 -1.135 1.00 96.69 70 ALA A C 1
ATOM 540 O O . ALA A 1 70 ? 16.077 6.744 -2.211 1.00 96.69 70 ALA A O 1
ATOM 541 N N . ALA A 1 71 ? 15.665 6.227 -0.065 1.00 97.44 71 ALA A N 1
ATOM 542 C CA . ALA A 1 71 ? 16.418 4.975 -0.080 1.00 97.44 71 ALA A CA 1
ATOM 543 C C . ALA A 1 71 ? 15.790 3.937 -1.019 1.00 97.44 71 ALA A C 1
ATOM 545 O O . ALA A 1 71 ? 16.509 3.227 -1.724 1.00 97.44 71 ALA A O 1
ATOM 546 N N . PHE A 1 72 ? 14.460 3.860 -1.054 1.00 97.44 72 PHE A N 1
ATOM 547 C CA . PHE A 1 72 ? 13.741 2.955 -1.938 1.00 97.44 72 PHE A CA 1
ATOM 548 C C . PHE A 1 72 ? 13.893 3.352 -3.411 1.00 97.44 72 PHE A C 1
ATOM 550 O O . PHE A 1 72 ? 14.227 2.511 -4.240 1.00 97.44 72 PHE A O 1
ATOM 557 N N . GLU A 1 73 ? 13.753 4.635 -3.743 1.00 96.88 73 GLU A N 1
ATOM 558 C CA . GLU A 1 73 ? 13.981 5.141 -5.103 1.00 96.88 73 GLU A CA 1
ATOM 559 C C . GLU A 1 73 ? 15.438 4.946 -5.557 1.00 96.88 73 GLU A C 1
ATOM 561 O O . GLU A 1 73 ? 15.698 4.492 -6.676 1.00 96.88 73 GLU A O 1
ATOM 566 N N . ALA A 1 74 ?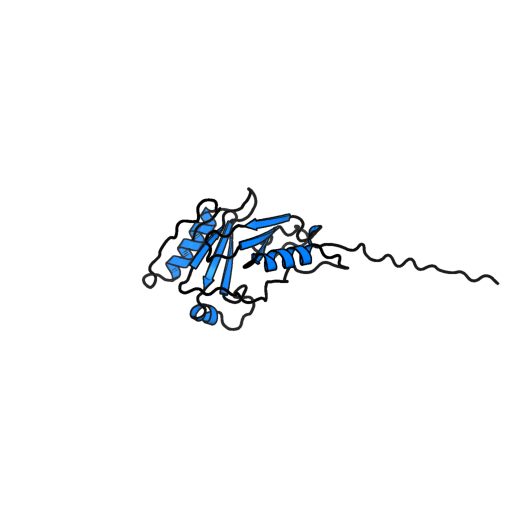 16.410 5.194 -4.673 1.00 96.44 74 ALA A N 1
ATOM 567 C CA . ALA A 1 74 ? 17.815 4.880 -4.935 1.00 96.44 74 ALA A CA 1
ATOM 568 C C . ALA A 1 74 ? 18.012 3.376 -5.183 1.00 96.44 74 ALA A C 1
ATOM 570 O O . ALA A 1 74 ? 18.699 2.971 -6.121 1.00 96.44 74 ALA A O 1
ATOM 571 N N . PHE A 1 75 ? 17.357 2.526 -4.389 1.00 95.69 75 PHE A N 1
ATOM 572 C CA . PHE A 1 75 ? 17.377 1.090 -4.614 1.00 95.69 75 PHE A CA 1
ATOM 573 C C . PHE A 1 75 ? 16.794 0.739 -5.985 1.00 95.69 75 PHE A C 1
ATOM 575 O O . PHE A 1 75 ? 17.428 -0.016 -6.711 1.00 95.69 75 PHE A O 1
ATOM 582 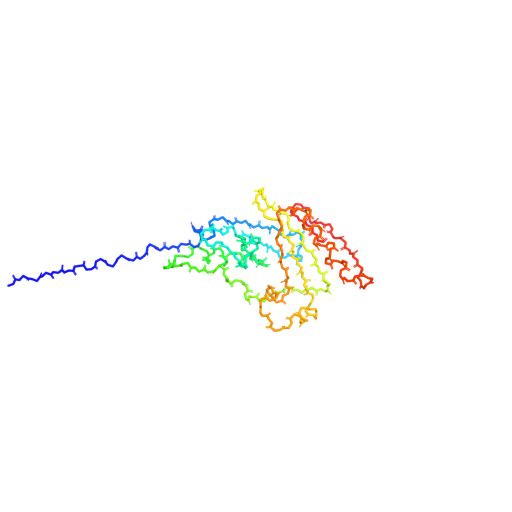N N . LEU A 1 76 ? 15.663 1.294 -6.414 1.00 95.94 76 LEU A N 1
ATOM 583 C CA . LEU A 1 76 ? 15.098 0.973 -7.730 1.00 95.94 76 LEU A CA 1
ATOM 584 C C . LEU A 1 76 ? 16.000 1.390 -8.907 1.00 95.94 76 LEU A C 1
ATOM 586 O O . LEU A 1 76 ? 15.969 0.734 -9.949 1.00 95.94 76 LEU A O 1
ATOM 590 N N . THR A 1 77 ? 16.816 2.431 -8.739 1.00 95.62 77 THR A N 1
ATOM 591 C CA . THR A 1 77 ? 17.607 3.055 -9.818 1.00 95.62 77 THR A CA 1
ATOM 592 C C . THR A 1 77 ? 19.060 2.586 -9.911 1.00 95.62 77 THR A C 1
ATOM 594 O O . THR A 1 77 ? 19.745 2.924 -10.873 1.00 95.62 77 THR A O 1
ATOM 597 N N . VAL A 1 78 ? 19.549 1.795 -8.952 1.00 94.56 78 VAL A N 1
ATOM 598 C CA . VAL A 1 7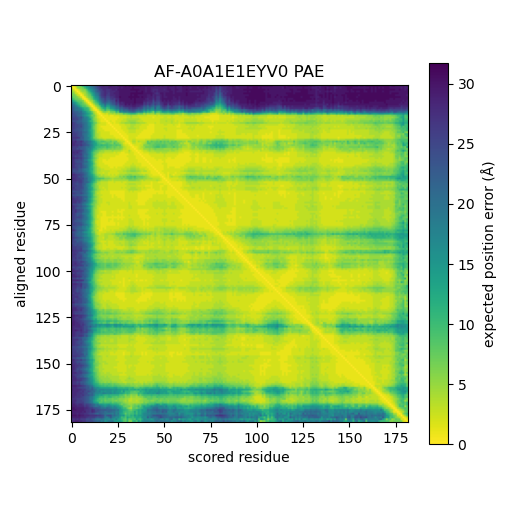8 ? 20.887 1.188 -9.038 1.00 94.56 78 VAL A CA 1
ATOM 599 C C . VAL A 1 78 ? 20.964 0.174 -10.186 1.00 94.56 78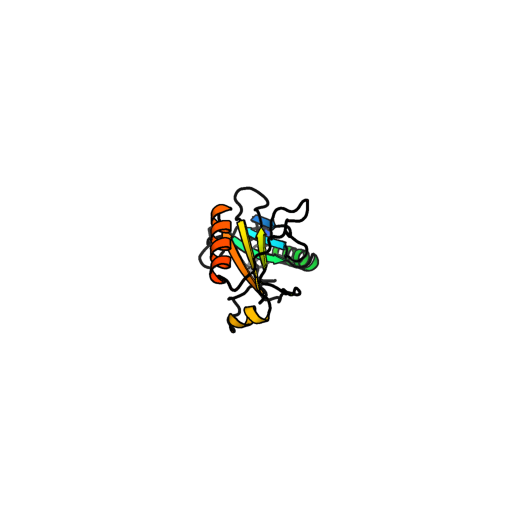 VAL A C 1
ATOM 601 O O . VAL A 1 78 ? 20.078 -0.668 -10.355 1.00 94.56 78 VAL A O 1
ATOM 604 N N . ASP A 1 79 ? 22.063 0.233 -10.931 1.00 94.19 79 ASP A N 1
ATOM 605 C CA . ASP A 1 79 ? 22.407 -0.713 -11.991 1.00 94.19 79 ASP A CA 1
ATOM 606 C C . ASP A 1 79 ? 22.708 -2.109 -11.416 1.00 94.19 79 ASP A C 1
ATOM 608 O O . ASP A 1 79 ? 23.421 -2.246 -10.417 1.00 94.19 79 ASP A O 1
ATOM 612 N N . ARG A 1 80 ? 22.136 -3.156 -12.022 1.00 91.81 80 ARG A N 1
ATOM 613 C CA . ARG A 1 80 ? 22.248 -4.550 -11.563 1.00 91.81 80 ARG A CA 1
ATOM 614 C C . ARG A 1 80 ? 22.395 -5.533 -12.714 1.00 91.81 80 ARG A C 1
ATOM 616 O O . ARG A 1 80 ? 21.923 -5.287 -13.819 1.00 91.81 80 ARG A O 1
ATOM 623 N N . ASP A 1 81 ? 22.945 -6.699 -12.391 1.00 90.62 81 ASP A N 1
ATOM 624 C CA . ASP A 1 81 ? 23.133 -7.802 -13.340 1.00 90.62 81 ASP A CA 1
ATOM 625 C C . ASP A 1 81 ? 21.852 -8.626 -13.590 1.00 90.62 81 ASP A C 1
ATOM 627 O O . ASP A 1 81 ? 21.831 -9.472 -14.488 1.00 90.62 81 ASP A O 1
ATOM 631 N N . GLY A 1 82 ? 20.786 -8.408 -12.803 1.00 86.50 82 GLY A N 1
ATOM 632 C CA . GLY A 1 82 ? 19.535 -9.163 -12.897 1.00 86.50 82 GLY A CA 1
ATOM 633 C C . GLY A 1 82 ? 18.384 -8.616 -12.046 1.00 86.50 82 GLY A C 1
ATOM 634 O O . GLY A 1 82 ? 18.563 -7.719 -11.215 1.00 86.50 82 GLY A O 1
ATOM 635 N N . LEU A 1 83 ? 17.182 -9.156 -12.289 1.00 86.94 83 LEU A N 1
ATOM 636 C CA . LEU A 1 83 ? 15.948 -8.736 -11.623 1.00 86.94 83 LEU A CA 1
ATOM 637 C C . LEU A 1 83 ? 15.970 -9.172 -10.159 1.00 86.94 83 LEU A C 1
ATOM 639 O O . LEU A 1 83 ? 16.423 -10.265 -9.820 1.00 86.94 83 LEU A O 1
ATOM 643 N N . ARG A 1 84 ? 15.435 -8.317 -9.290 1.00 89.50 84 ARG A N 1
ATOM 644 C CA . ARG A 1 84 ? 15.275 -8.591 -7.864 1.00 89.50 84 ARG A CA 1
ATOM 645 C C . ARG A 1 84 ? 13.935 -8.043 -7.390 1.00 89.50 84 ARG A C 1
ATOM 647 O O . ARG A 1 84 ? 13.509 -6.990 -7.864 1.00 89.50 84 ARG A O 1
ATOM 654 N N . ALA A 1 85 ? 13.308 -8.740 -6.443 1.00 89.06 85 ALA A N 1
ATOM 655 C CA . ALA A 1 85 ? 12.131 -8.234 -5.751 1.00 89.06 85 ALA A CA 1
ATOM 656 C C . ALA A 1 85 ? 12.420 -6.852 -5.125 1.00 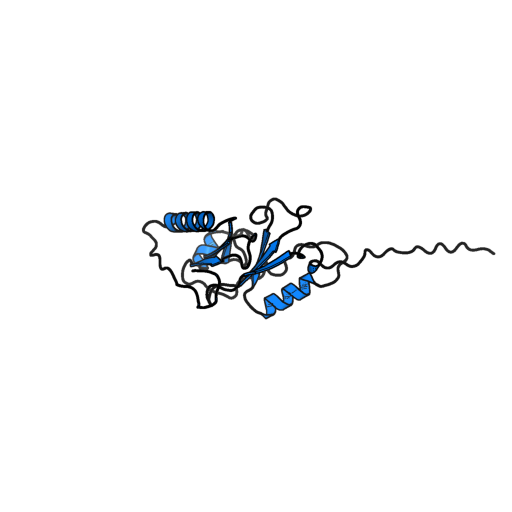89.06 85 ALA A C 1
ATOM 658 O O . ALA A 1 85 ? 13.514 -6.647 -4.583 1.00 89.06 85 ALA A O 1
ATOM 659 N N . PRO A 1 86 ? 11.480 -5.897 -5.195 1.00 90.94 86 PRO A N 1
ATOM 660 C CA . PRO A 1 86 ? 11.636 -4.585 -4.581 1.00 90.94 86 PRO A CA 1
ATOM 661 C C . PRO A 1 86 ? 11.356 -4.618 -3.066 1.00 90.94 86 PRO A C 1
ATOM 663 O O . PRO A 1 86 ? 10.580 -3.827 -2.549 1.00 90.94 86 PRO A O 1
ATOM 666 N N . ASP A 1 87 ? 12.049 -5.510 -2.354 1.00 91.19 87 ASP A N 1
ATOM 667 C CA . ASP A 1 87 ? 11.763 -5.947 -0.979 1.00 91.19 87 ASP A CA 1
ATOM 668 C C . ASP A 1 87 ? 12.537 -5.196 0.117 1.00 91.19 87 ASP A C 1
ATOM 670 O O . ASP A 1 87 ? 12.581 -5.629 1.272 1.00 91.19 87 ASP A O 1
ATOM 674 N N . LEU A 1 88 ? 13.176 -4.068 -0.229 1.00 94.12 88 LEU A N 1
ATOM 675 C CA . LEU A 1 88 ? 14.084 -3.332 0.663 1.00 94.12 88 LEU A CA 1
ATOM 676 C C . LEU A 1 88 ? 13.445 -3.009 2.025 1.00 94.12 88 LEU A C 1
ATOM 678 O O . LEU A 1 88 ? 14.137 -3.008 3.045 1.00 94.12 88 LEU A O 1
ATOM 682 N N . LEU A 1 89 ? 12.145 -2.705 2.032 1.00 93.25 89 LEU A N 1
ATOM 683 C CA . LEU A 1 89 ? 11.425 -2.215 3.206 1.00 93.25 89 LEU A CA 1
ATOM 684 C C . LEU A 1 89 ? 10.486 -3.250 3.835 1.00 93.25 89 LEU A C 1
ATOM 686 O O . LEU A 1 89 ? 10.068 -3.049 4.972 1.00 93.25 89 LEU A O 1
ATOM 690 N N . ASP A 1 90 ? 10.213 -4.373 3.169 1.00 87.12 90 ASP A N 1
ATOM 691 C CA . ASP A 1 90 ? 9.204 -5.358 3.591 1.00 87.12 90 ASP A CA 1
ATOM 692 C C . ASP A 1 90 ? 9.463 -5.894 4.999 1.00 87.12 90 ASP A C 1
ATOM 694 O O . ASP A 1 90 ? 8.560 -6.029 5.827 1.00 87.12 90 ASP A O 1
ATOM 698 N N . ARG A 1 91 ? 10.739 -6.154 5.298 1.00 82.69 91 ARG A N 1
ATOM 699 C CA . ARG A 1 91 ? 11.171 -6.711 6.585 1.00 82.69 91 ARG A CA 1
ATOM 700 C C . ARG A 1 91 ? 11.457 -5.651 7.641 1.00 82.69 91 ARG A C 1
ATOM 702 O O . ARG A 1 91 ? 11.760 -6.011 8.782 1.00 82.69 91 ARG A O 1
ATOM 709 N N . LYS A 1 92 ? 11.393 -4.363 7.292 1.00 90.81 92 LYS A N 1
ATOM 710 C CA . LYS A 1 92 ? 11.643 -3.272 8.234 1.00 90.81 92 LYS A CA 1
ATOM 711 C C . LYS A 1 92 ? 10.412 -3.104 9.132 1.00 90.81 92 LYS A C 1
ATOM 713 O O . LYS A 1 92 ? 9.338 -2.786 8.624 1.00 90.81 92 LYS A O 1
ATOM 718 N N . PRO A 1 93 ? 10.530 -3.280 10.461 1.00 90.94 93 PRO A N 1
ATOM 719 C CA . PRO A 1 93 ? 9.402 -3.049 11.356 1.00 90.94 93 PRO A CA 1
ATOM 720 C C . PRO A 1 93 ? 8.873 -1.617 11.245 1.00 90.94 93 PRO A C 1
ATOM 722 O O . PRO A 1 93 ? 9.614 -0.693 10.890 1.00 90.94 93 PRO A O 1
ATOM 725 N N . SER A 1 94 ? 7.594 -1.440 11.558 1.00 91.50 94 SER A N 1
ATOM 726 C CA . SER A 1 94 ? 7.010 -0.109 11.679 1.00 91.50 94 SER A CA 1
ATOM 727 C C . SER A 1 94 ? 7.596 0.628 12.878 1.00 91.50 94 SER A C 1
ATOM 729 O O . SER A 1 94 ? 7.747 0.048 13.958 1.00 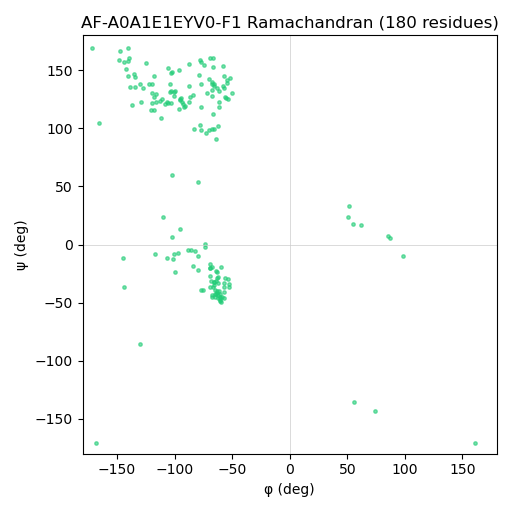91.50 94 SER A O 1
ATOM 731 N N . CYS A 1 95 ? 7.900 1.911 12.701 1.00 90.25 95 CYS A N 1
ATOM 732 C CA . CYS A 1 95 ? 8.238 2.811 13.802 1.00 90.25 95 CYS A CA 1
ATOM 733 C C . CYS A 1 95 ? 6.985 3.434 14.436 1.00 90.25 95 CYS A C 1
ATOM 735 O O . CYS A 1 95 ? 7.094 4.169 15.417 1.00 90.25 95 CYS A O 1
ATOM 737 N N . ARG A 1 96 ? 5.802 3.169 13.873 1.00 89.06 96 ARG A N 1
ATOM 738 C CA . ARG A 1 96 ? 4.526 3.718 14.327 1.00 89.06 96 ARG A CA 1
ATOM 739 C C . ARG A 1 96 ? 3.832 2.733 15.257 1.00 89.06 96 ARG A C 1
ATOM 741 O O . ARG A 1 96 ? 4.004 1.520 15.158 1.00 89.06 96 ARG A O 1
ATOM 748 N N . GLU A 1 97 ? 3.051 3.274 16.181 1.00 87.81 97 GLU A N 1
ATOM 749 C CA . GLU A 1 97 ? 2.242 2.489 17.108 1.00 87.81 97 GLU A CA 1
ATOM 750 C C . GLU A 1 97 ? 0.765 2.830 16.917 1.00 87.81 97 GLU A C 1
ATOM 752 O O . GLU A 1 97 ? 0.402 3.995 16.747 1.00 87.81 97 GLU A O 1
ATOM 757 N N . ALA A 1 98 ? -0.081 1.803 16.940 1.00 87.69 98 ALA A N 1
ATOM 758 C CA . ALA A 1 98 ? -1.529 1.933 16.985 1.00 87.69 98 ALA A CA 1
ATOM 759 C C . ALA A 1 98 ? -2.030 1.708 18.414 1.00 87.69 98 ALA A C 1
ATOM 761 O O . ALA A 1 98 ? -1.716 0.685 19.030 1.00 87.69 98 ALA A O 1
ATOM 762 N N . GLY A 1 99 ? -2.827 2.655 18.914 1.00 88.62 99 GLY A N 1
ATOM 763 C CA . GLY A 1 99 ? -3.645 2.452 20.113 1.00 88.62 99 GLY A CA 1
ATOM 764 C C . GLY A 1 99 ? -4.887 1.611 19.814 1.00 88.62 99 GLY A C 1
ATOM 765 O O . GLY A 1 99 ? -5.209 0.712 20.580 1.00 88.62 99 GLY A O 1
ATOM 766 N N . GLU A 1 100 ? -5.498 1.845 18.651 1.00 90.75 100 GLU A N 1
ATOM 767 C CA . GLU A 1 100 ? -6.724 1.194 18.182 1.00 90.75 100 GLU A CA 1
ATOM 768 C C . GLU A 1 100 ? -6.508 0.555 16.808 1.00 90.75 100 GLU A C 1
ATOM 770 O O . GLU A 1 100 ? -5.645 0.998 16.040 1.00 90.75 100 GLU A O 1
ATOM 775 N N . ILE A 1 101 ? -7.312 -0.457 16.471 1.00 92.81 101 ILE A N 1
ATOM 776 C CA . ILE A 1 101 ? -7.357 -0.987 15.102 1.00 92.81 101 ILE A CA 1
ATOM 777 C C . ILE A 1 101 ? -7.828 0.141 14.184 1.00 92.81 101 ILE A C 1
ATOM 779 O O . ILE A 1 101 ? -8.916 0.680 14.361 1.00 92.81 101 ILE A O 1
ATOM 783 N N . SER A 1 102 ? -6.980 0.523 13.233 1.00 93.06 102 SER A N 1
ATOM 784 C CA . SER A 1 102 ? -7.241 1.652 12.337 1.00 93.06 102 SER A CA 1
ATOM 785 C C . SER A 1 102 ? -7.273 1.167 10.898 1.00 93.06 102 SER A C 1
ATOM 787 O O . SER A 1 102 ? -6.336 0.501 10.462 1.00 93.06 102 SER A O 1
ATOM 789 N N . PHE A 1 103 ? -8.312 1.531 10.157 1.00 93.75 103 PHE A N 1
ATOM 790 C CA . PHE A 1 103 ? -8.413 1.257 8.728 1.00 93.75 103 PHE A CA 1
ATOM 791 C C . PHE A 1 103 ? -8.131 2.541 7.958 1.00 93.75 103 PHE A C 1
ATOM 793 O O . PHE A 1 103 ? -8.685 3.582 8.273 1.00 93.75 103 PHE A O 1
ATOM 800 N N . PHE A 1 104 ? -7.269 2.478 6.953 1.00 93.75 104 PHE A N 1
ATOM 801 C CA . PHE A 1 104 ? -6.935 3.609 6.099 1.00 93.75 104 PHE A CA 1
ATOM 802 C C . PHE A 1 104 ? -7.302 3.272 4.660 1.00 93.75 104 PHE A C 1
ATOM 804 O O . PHE A 1 104 ? -6.807 2.296 4.092 1.00 93.75 104 PHE A O 1
ATOM 811 N N . GLU A 1 105 ? -8.158 4.098 4.075 1.00 93.81 105 GLU A N 1
ATOM 812 C CA . GLU A 1 105 ? -8.557 4.023 2.678 1.00 93.81 105 GLU A CA 1
ATOM 813 C C . GLU A 1 105 ? -7.664 4.949 1.855 1.00 93.81 105 GLU A C 1
ATOM 815 O O . GLU A 1 105 ? -7.630 6.165 2.075 1.00 93.81 105 GLU A O 1
ATOM 820 N N . PHE A 1 106 ? -6.978 4.398 0.863 1.00 93.31 106 PHE A N 1
ATOM 821 C CA . PHE A 1 106 ? -6.214 5.185 -0.092 1.00 93.31 106 PHE A CA 1
ATOM 822 C C . PHE A 1 106 ? -6.920 5.175 -1.442 1.00 93.31 106 PHE A C 1
ATOM 824 O O . PHE A 1 106 ? -7.111 4.117 -2.051 1.00 93.31 106 PHE A O 1
ATOM 831 N N . SER A 1 107 ? -7.278 6.366 -1.925 1.00 92.00 107 SER A N 1
ATOM 832 C CA . SER A 1 107 ? -7.783 6.504 -3.287 1.00 92.00 107 SER A CA 1
ATOM 833 C C . SER A 1 107 ? -6.629 6.497 -4.289 1.00 92.00 107 SER A C 1
ATOM 835 O O . SER A 1 107 ? -5.541 6.997 -3.975 1.00 92.00 107 SER A O 1
ATOM 837 N N . PRO A 1 108 ? -6.838 5.936 -5.490 1.00 94.12 108 PRO A N 1
ATOM 838 C CA . PRO A 1 108 ? -5.816 5.932 -6.516 1.00 94.12 108 PRO A CA 1
ATOM 839 C C . PRO A 1 108 ? -5.462 7.362 -6.946 1.00 94.12 108 PRO A C 1
ATOM 841 O O . PRO A 1 108 ? -6.362 8.167 -7.198 1.00 94.12 108 PRO A O 1
ATOM 844 N N . PRO A 1 109 ? -4.163 7.694 -7.078 1.00 91.50 109 PRO A N 1
ATOM 845 C CA . PRO A 1 109 ? -3.735 9.033 -7.476 1.00 91.50 109 PRO A CA 1
ATOM 846 C C . PRO A 1 109 ? -4.078 9.355 -8.938 1.00 91.50 109 PRO A C 1
ATOM 848 O O . PRO A 1 109 ? -4.141 10.525 -9.309 1.00 91.50 109 PRO A O 1
ATOM 851 N N . GLU A 1 110 ? -4.309 8.339 -9.774 1.00 91.00 110 GLU A N 1
ATOM 852 C CA . GLU A 1 110 ? -4.785 8.484 -11.151 1.00 91.00 110 GLU A CA 1
ATOM 853 C C . GLU A 1 110 ? -5.668 7.283 -11.558 1.00 91.00 110 GLU A C 1
ATOM 855 O O . GLU A 1 110 ? -5.559 6.211 -10.955 1.00 91.00 110 GLU A O 1
ATOM 860 N N . PRO A 1 111 ? -6.530 7.414 -12.584 1.00 92.56 111 PRO A N 1
ATOM 861 C CA . PRO A 1 111 ? -7.364 6.310 -13.059 1.00 92.56 111 PRO A CA 1
ATOM 862 C C . PRO A 1 111 ? -6.558 5.074 -13.491 1.00 92.56 111 PRO A C 1
ATOM 864 O O . PRO A 1 111 ? -5.488 5.192 -14.086 1.00 92.56 111 PRO A O 1
ATOM 867 N N . GLY A 1 112 ? -7.110 3.880 -13.251 1.00 93.00 112 GLY A N 1
ATOM 868 C CA . GLY A 1 112 ? -6.483 2.599 -13.615 1.00 93.00 112 GLY A CA 1
ATOM 869 C C . GLY A 1 112 ? -5.487 2.054 -12.585 1.00 93.00 112 GLY A C 1
ATOM 870 O O . GLY A 1 112 ? -4.816 1.057 -12.854 1.00 93.00 112 GLY A O 1
ATOM 871 N N . TRP A 1 113 ? -5.396 2.699 -11.424 1.00 97.12 113 TRP A N 1
ATOM 872 C CA . TRP A 1 113 ? -4.667 2.217 -10.256 1.00 97.12 113 TRP A CA 1
ATOM 873 C C . TRP A 1 113 ? -5.636 1.716 -9.178 1.00 97.12 113 TRP A C 1
ATOM 875 O O . TRP A 1 113 ? -6.767 2.206 -9.118 1.00 97.12 113 TRP A O 1
ATOM 885 N N . PRO A 1 114 ? -5.219 0.758 -8.332 1.00 97.56 114 PRO A N 1
ATOM 886 C CA . PRO A 1 114 ? -6.109 0.137 -7.362 1.00 97.56 114 PRO A CA 1
ATOM 887 C C . PRO A 1 114 ? -6.419 1.062 -6.184 1.00 97.56 114 PRO A C 1
ATOM 889 O O . PRO A 1 114 ? -5.617 1.920 -5.806 1.00 97.56 114 PRO A O 1
ATOM 892 N N . TRP A 1 115 ? -7.565 0.834 -5.559 1.00 97.31 115 TRP A N 1
ATOM 893 C CA . TRP A 1 115 ? -7.864 1.307 -4.212 1.00 97.31 115 TRP A CA 1
ATOM 894 C C . TRP A 1 115 ? -7.145 0.424 -3.199 1.00 97.31 115 TRP A C 1
ATOM 896 O O . TRP A 1 115 ? -7.142 -0.793 -3.361 1.00 97.31 115 TRP A O 1
ATOM 906 N N . ILE A 1 116 ? -6.553 1.012 -2.159 1.00 96.75 116 ILE A N 1
ATOM 907 C CA . ILE A 1 116 ? -5.830 0.251 -1.130 1.00 96.75 116 ILE A CA 1
ATOM 908 C C . ILE A 1 116 ? -6.525 0.418 0.217 1.00 96.75 116 ILE A C 1
ATOM 910 O O . ILE A 1 116 ? -6.765 1.544 0.658 1.00 96.75 116 ILE A O 1
ATOM 914 N N . LEU A 1 117 ? -6.802 -0.705 0.879 1.00 96.44 117 LEU A N 1
ATOM 915 C CA . LEU A 1 117 ? -7.185 -0.748 2.284 1.00 96.44 117 LEU A CA 1
ATOM 916 C C . LEU A 1 117 ? -5.979 -1.199 3.102 1.00 96.44 117 LEU A C 1
ATOM 918 O O . LEU A 1 117 ? -5.440 -2.285 2.892 1.00 96.44 117 LEU A O 1
ATOM 922 N N . LEU A 1 118 ? -5.567 -0.363 4.045 1.00 95.31 118 LEU A N 1
ATOM 923 C CA . LEU A 1 118 ? -4.509 -0.673 4.996 1.00 95.31 118 LEU A CA 1
ATOM 924 C C . LEU A 1 118 ? -5.119 -0.769 6.390 1.00 95.31 118 LEU A C 1
ATOM 926 O O . LEU A 1 118 ? -5.700 0.199 6.870 1.00 95.31 118 LEU A O 1
ATOM 930 N N . CYS A 1 119 ? -4.946 -1.897 7.069 1.00 94.81 119 CYS A N 1
ATOM 931 C CA . CYS A 1 119 ? -5.346 -2.040 8.465 1.00 94.81 119 CYS A CA 1
ATOM 932 C C . CYS A 1 119 ? -4.108 -2.030 9.359 1.00 94.81 119 CYS A C 1
ATOM 934 O O . CYS A 1 119 ? -3.218 -2.862 9.193 1.00 94.81 119 CYS A O 1
ATOM 936 N N . HIS A 1 120 ? -4.048 -1.096 10.306 1.00 94.44 120 HIS A N 1
ATOM 937 C CA . HIS A 1 120 ? -3.001 -1.006 11.316 1.00 94.44 120 HIS A CA 1
ATOM 938 C C . HIS A 1 120 ? -3.463 -1.673 12.606 1.00 94.44 120 HIS A C 1
ATOM 940 O O . HIS A 1 120 ? -4.411 -1.231 13.257 1.00 94.44 120 HIS A O 1
ATOM 946 N N . TRP A 1 121 ? -2.756 -2.730 12.981 1.00 93.75 121 TRP A N 1
ATOM 947 C CA . TRP A 1 121 ? -3.043 -3.538 14.150 1.00 93.75 121 TRP A CA 1
ATOM 948 C C . TRP A 1 121 ? -2.212 -3.070 15.351 1.00 93.75 121 TRP A C 1
ATOM 950 O O . TRP A 1 121 ? -0.978 -3.073 15.287 1.00 93.75 121 TRP A O 1
ATOM 960 N N . PRO A 1 122 ? -2.846 -2.745 16.493 1.00 92.69 122 PRO A N 1
ATOM 961 C CA . PRO A 1 122 ? -2.148 -2.611 17.762 1.00 92.69 122 PRO A CA 1
ATOM 962 C C . PRO A 1 122 ? -1.292 -3.844 18.053 1.00 92.69 122 PRO A C 1
ATOM 964 O O . PRO A 1 122 ? -1.699 -4.979 17.793 1.00 92.69 122 PRO A O 1
ATOM 967 N N . ARG A 1 123 ? -0.114 -3.647 18.658 1.00 88.69 123 ARG A N 1
ATOM 968 C CA . ARG A 1 123 ? 0.876 -4.725 18.863 1.00 88.69 123 ARG A CA 1
ATOM 969 C C . ARG A 1 123 ? 0.316 -5.968 19.555 1.00 88.69 123 ARG A C 1
ATOM 971 O O . ARG A 1 123 ? 0.780 -7.073 19.288 1.00 88.69 123 ARG A O 1
ATOM 978 N N . HIS A 1 124 ? -0.629 -5.799 20.476 1.00 87.94 124 HIS A N 1
ATOM 979 C CA . HIS A 1 124 ? -1.227 -6.922 21.194 1.00 87.94 124 HIS A CA 1
ATOM 980 C C . HIS A 1 124 ? -2.112 -7.783 20.280 1.00 87.94 124 HIS A C 1
ATOM 982 O O . HIS A 1 124 ? -2.052 -9.004 20.388 1.00 87.94 124 HIS A O 1
ATOM 988 N N . PHE A 1 125 ? -2.832 -7.174 19.333 1.00 89.12 125 PHE A N 1
ATOM 989 C CA . PHE A 1 125 ? -3.565 -7.896 18.295 1.00 89.12 125 PHE A CA 1
ATOM 990 C C . PHE A 1 125 ? -2.633 -8.455 17.218 1.00 89.12 125 PHE A C 1
ATOM 992 O O . PHE A 1 125 ? -2.792 -9.604 16.820 1.00 89.12 125 PHE A O 1
ATOM 999 N N . ALA A 1 126 ? -1.600 -7.707 16.813 1.00 88.88 126 ALA A N 1
ATOM 1000 C CA . ALA A 1 126 ? -0.621 -8.170 15.827 1.00 88.88 126 ALA A CA 1
ATOM 1001 C C . ALA A 1 126 ? 0.070 -9.485 16.249 1.00 88.88 126 ALA A C 1
ATOM 1003 O O . ALA A 1 126 ? 0.353 -10.340 15.417 1.00 88.88 126 ALA A O 1
ATOM 1004 N N . ARG A 1 127 ? 0.279 -9.701 17.556 1.00 86.56 127 ARG A N 1
ATOM 1005 C CA . ARG A 1 127 ? 0.824 -10.962 18.099 1.00 86.56 127 ARG A CA 1
ATOM 1006 C C . ARG A 1 127 ? -0.076 -12.179 17.874 1.00 86.56 127 ARG A C 1
ATOM 1008 O O . ARG A 1 127 ? 0.429 -13.298 17.904 1.00 86.56 127 ARG A O 1
ATOM 1015 N N . MET A 1 128 ? -1.379 -11.990 17.664 1.00 87.06 128 MET A N 1
ATOM 1016 C CA . MET A 1 128 ? -2.310 -13.097 17.416 1.00 87.06 128 MET A CA 1
ATOM 1017 C C . MET A 1 128 ? -2.082 -13.757 16.052 1.00 87.06 128 MET A C 1
ATOM 1019 O O . MET A 1 128 ? -2.429 -14.920 15.886 1.00 87.06 128 MET A O 1
ATOM 1023 N N . PHE A 1 129 ? -1.431 -13.058 15.115 1.00 83.56 129 PHE A N 1
ATOM 1024 C CA . PHE A 1 129 ? -1.009 -13.604 13.820 1.00 83.56 129 PHE A CA 1
ATOM 1025 C C . PHE A 1 129 ? 0.203 -14.551 13.940 1.00 83.56 129 PHE A C 1
ATOM 1027 O O . PHE A 1 129 ? 0.661 -15.125 12.955 1.00 83.56 129 PHE A O 1
ATOM 1034 N N . GLY A 1 130 ? 0.706 -14.770 15.160 1.00 79.56 130 GLY A N 1
ATOM 1035 C CA . GLY A 1 130 ? 1.734 -15.760 15.448 1.00 79.56 130 GLY A CA 1
ATOM 1036 C C . GLY A 1 130 ? 3.122 -15.343 14.967 1.00 79.56 130 GLY A C 1
ATOM 1037 O O . GLY A 1 130 ? 3.525 -14.187 15.088 1.00 79.56 130 GLY A O 1
ATOM 1038 N N . THR A 1 131 ? 3.889 -16.325 14.493 1.00 76.19 131 THR A N 1
ATOM 1039 C CA . THR A 1 131 ? 5.280 -16.148 14.043 1.00 76.19 131 THR A CA 1
ATOM 1040 C C . THR A 1 131 ? 5.420 -16.106 12.527 1.00 76.19 131 THR A C 1
ATOM 1042 O O . THR A 1 131 ? 6.550 -16.142 12.044 1.00 76.19 131 THR A O 1
ATOM 1045 N N . ASP A 1 132 ? 4.311 -16.090 11.786 1.00 80.94 132 ASP A N 1
ATOM 1046 C CA . ASP A 1 132 ? 4.345 -15.977 10.333 1.00 80.94 132 ASP A CA 1
ATOM 1047 C C . ASP A 1 132 ? 4.878 -14.582 9.952 1.00 80.94 132 ASP A C 1
ATOM 1049 O O . ASP A 1 132 ? 4.233 -13.574 10.263 1.00 80.94 132 ASP A O 1
ATOM 1053 N N . PRO A 1 133 ? 6.079 -14.489 9.346 1.00 71.62 133 PRO A N 1
ATOM 1054 C CA . PRO A 1 133 ? 6.668 -13.205 8.993 1.00 71.62 133 PRO A CA 1
ATOM 1055 C C . PRO A 1 133 ? 5.901 -12.483 7.880 1.00 71.62 133 PRO A C 1
ATOM 1057 O O . PRO A 1 133 ? 6.060 -11.269 7.763 1.00 71.62 133 PRO A O 1
ATOM 1060 N N . ASP A 1 134 ? 5.081 -13.202 7.109 1.00 78.00 134 ASP A N 1
ATOM 1061 C CA . ASP A 1 134 ? 4.371 -12.680 5.942 1.00 78.00 134 ASP A CA 1
ATOM 1062 C C . ASP A 1 134 ? 2.903 -12.343 6.260 1.00 78.00 134 ASP A C 1
ATOM 1064 O O . ASP A 1 134 ? 2.227 -11.691 5.467 1.00 78.00 134 ASP A O 1
ATOM 1068 N N . ALA A 1 135 ? 2.415 -12.709 7.453 1.00 84.69 135 ALA A N 1
ATOM 1069 C CA . ALA A 1 135 ? 1.043 -12.428 7.875 1.00 84.69 135 ALA A CA 1
ATOM 1070 C C . ALA A 1 135 ? 0.752 -10.928 8.040 1.00 84.69 135 ALA A C 1
ATOM 1072 O O . ALA A 1 135 ? -0.376 -10.490 7.816 1.00 84.69 135 ALA A O 1
ATOM 1073 N N . LEU A 1 136 ? 1.754 -10.139 8.447 1.00 90.75 136 LEU A N 1
ATOM 1074 C CA . LEU A 1 136 ? 1.634 -8.691 8.602 1.00 90.75 136 LEU A CA 1
ATOM 1075 C C . LEU A 1 136 ? 2.865 -7.976 8.048 1.00 90.75 136 LEU A C 1
ATOM 1077 O O . LEU A 1 136 ? 3.974 -8.096 8.581 1.00 90.75 136 LEU A O 1
ATOM 1081 N N . ALA A 1 137 ? 2.643 -7.113 7.061 1.00 90.50 137 ALA A N 1
ATOM 1082 C CA . ALA A 1 137 ? 3.653 -6.189 6.581 1.00 90.50 137 ALA A CA 1
ATOM 1083 C C . ALA A 1 137 ? 4.146 -5.299 7.725 1.00 90.50 137 ALA A C 1
ATOM 1085 O O . ALA A 1 137 ? 3.378 -4.825 8.576 1.00 90.50 137 ALA A O 1
ATOM 1086 N N . ARG A 1 138 ? 5.470 -5.123 7.786 1.00 91.06 138 ARG A N 1
ATOM 1087 C CA . ARG A 1 138 ? 6.159 -4.369 8.845 1.00 91.06 138 ARG A CA 1
ATOM 1088 C C . ARG A 1 138 ? 5.759 -4.799 10.270 1.00 91.06 138 ARG A C 1
ATOM 1090 O O . ARG A 1 138 ? 5.944 -4.030 11.216 1.00 91.06 138 ARG A O 1
ATOM 1097 N N . ARG A 1 139 ? 5.261 -6.040 10.427 1.00 90.50 139 ARG A N 1
ATOM 1098 C CA . ARG A 1 139 ? 4.767 -6.662 11.673 1.00 90.50 139 ARG A CA 1
ATOM 1099 C C . ARG A 1 139 ? 3.567 -5.966 12.323 1.00 90.50 139 ARG A C 1
ATOM 1101 O O . ARG A 1 139 ? 3.322 -6.175 13.511 1.00 90.50 139 ARG A O 1
ATOM 1108 N N . ALA A 1 140 ? 2.861 -5.115 11.585 1.00 93.25 140 ALA A N 1
ATOM 1109 C CA . ALA A 1 140 ? 1.780 -4.304 12.140 1.00 93.25 140 ALA A CA 1
ATOM 1110 C C . ALA A 1 140 ? 0.612 -4.076 11.175 1.00 93.25 140 ALA A C 1
ATOM 1112 O O . ALA A 1 140 ? -0.433 -3.608 11.621 1.00 93.25 140 ALA A O 1
ATOM 1113 N N . TYR A 1 141 ? 0.754 -4.401 9.886 1.00 94.06 141 TYR A N 1
ATOM 1114 C CA . TYR A 1 141 ? -0.244 -4.037 8.889 1.00 94.06 141 TYR A CA 1
ATOM 1115 C C . TYR A 1 141 ? -0.683 -5.203 8.017 1.00 94.06 141 TYR A C 1
ATOM 1117 O O . TYR A 1 141 ? 0.149 -5.964 7.530 1.00 94.06 141 TYR A O 1
ATOM 1125 N N . SER A 1 142 ? -1.985 -5.286 7.761 1.00 93.06 142 SER A N 1
ATOM 1126 C CA . SER A 1 142 ? -2.521 -6.042 6.629 1.00 93.06 142 SER A CA 1
ATOM 1127 C C . SER A 1 142 ? -2.912 -5.075 5.512 1.00 93.06 142 SER A C 1
ATOM 1129 O O . SER A 1 142 ? -3.278 -3.925 5.771 1.00 93.06 142 SER A O 1
ATOM 1131 N N . MET A 1 143 ? -2.784 -5.530 4.268 1.00 93.56 143 MET A N 1
ATOM 1132 C CA . MET A 1 143 ? -3.013 -4.724 3.070 1.00 93.56 143 MET A CA 1
ATOM 1133 C C . MET A 1 143 ? -3.853 -5.500 2.071 1.00 93.56 143 MET A C 1
ATOM 1135 O O . MET A 1 143 ? -3.570 -6.664 1.800 1.00 93.56 143 MET A O 1
ATOM 1139 N N . GLU A 1 144 ? -4.834 -4.826 1.488 1.00 95.31 144 GLU A N 1
ATOM 1140 C CA . GLU A 1 144 ? -5.671 -5.358 0.418 1.00 95.31 144 GLU A CA 1
ATOM 1141 C C . GLU A 1 144 ? -5.822 -4.310 -0.688 1.00 95.31 144 GLU A C 1
ATOM 1143 O O . GLU A 1 144 ? -5.838 -3.105 -0.419 1.00 95.31 144 GLU A O 1
ATOM 1148 N N . ALA A 1 145 ? -5.918 -4.771 -1.935 1.00 97.31 145 ALA A N 1
ATOM 1149 C CA . ALA A 1 145 ? -6.137 -3.923 -3.099 1.00 97.31 145 ALA A CA 1
ATOM 1150 C C . ALA A 1 145 ? -7.455 -4.283 -3.780 1.00 97.31 145 ALA A C 1
ATOM 1152 O O . ALA A 1 145 ? -7.818 -5.456 -3.854 1.00 97.31 145 ALA A O 1
ATOM 1153 N N . PHE A 1 146 ? -8.130 -3.272 -4.315 1.00 97.62 146 PHE A N 1
ATOM 1154 C CA . PHE A 1 146 ? -9.437 -3.394 -4.947 1.00 97.62 146 PHE A CA 1
ATOM 1155 C C . PHE A 1 146 ? -9.450 -2.624 -6.266 1.00 97.62 146 PHE A C 1
ATOM 1157 O O . PHE A 1 146 ? -8.845 -1.554 -6.376 1.00 97.62 146 PHE A O 1
ATOM 1164 N N . ASP A 1 147 ? -10.157 -3.153 -7.263 1.00 96.44 147 ASP A N 1
ATOM 1165 C CA . ASP A 1 147 ? -10.331 -2.475 -8.552 1.00 96.44 147 ASP A CA 1
ATOM 1166 C C . ASP A 1 147 ? -11.146 -1.182 -8.411 1.00 96.44 147 ASP A C 1
ATOM 1168 O O . ASP A 1 147 ? -10.913 -0.199 -9.119 1.00 96.44 147 ASP A O 1
ATOM 1172 N N . ASP A 1 148 ? -12.080 -1.158 -7.461 1.00 95.81 148 ASP A N 1
ATOM 1173 C CA . ASP A 1 148 ? -12.972 -0.036 -7.225 1.00 95.81 148 ASP A CA 1
ATOM 1174 C C . ASP A 1 148 ? -13.220 0.226 -5.733 1.00 95.81 148 ASP A C 1
ATOM 1176 O O . ASP A 1 148 ? -12.850 -0.535 -4.833 1.00 95.81 148 ASP A O 1
ATOM 1180 N N . ARG A 1 149 ? -13.844 1.377 -5.483 1.00 94.94 149 ARG A N 1
ATOM 1181 C CA . ARG A 1 149 ? -14.172 1.838 -4.139 1.00 94.94 149 ARG A CA 1
ATOM 1182 C C . ARG A 1 149 ? -15.254 0.989 -3.477 1.00 94.94 149 ARG A C 1
ATOM 1184 O O . ARG A 1 149 ? -15.256 0.873 -2.258 1.00 94.94 149 ARG A O 1
ATOM 1191 N N . GLU A 1 150 ? -16.185 0.437 -4.250 1.00 96.44 150 GLU A N 1
ATOM 1192 C CA . GLU A 1 150 ? -17.298 -0.339 -3.703 1.00 96.44 150 GLU A CA 1
ATOM 1193 C C . GLU A 1 150 ? -16.788 -1.642 -3.081 1.00 96.44 150 GLU A C 1
ATOM 1195 O O . GLU A 1 150 ? -17.162 -1.966 -1.953 1.00 96.44 150 GLU A O 1
ATOM 1200 N N . GLY A 1 151 ? -15.863 -2.328 -3.759 1.00 97.19 151 GLY A N 1
ATOM 1201 C CA . GLY A 1 151 ? -15.171 -3.502 -3.239 1.00 97.19 151 GLY A CA 1
ATOM 1202 C C . GLY A 1 151 ? -14.409 -3.201 -1.950 1.00 97.19 151 GLY A C 1
ATOM 1203 O O . GLY A 1 151 ? -14.549 -3.935 -0.970 1.00 97.19 151 GLY A O 1
ATOM 1204 N N . LEU A 1 152 ? -13.683 -2.077 -1.911 1.00 96.38 152 LEU A N 1
ATOM 1205 C CA . LEU A 1 152 ? -12.995 -1.630 -0.698 1.00 96.38 152 LEU A CA 1
ATOM 1206 C C . LEU A 1 152 ? -13.982 -1.377 0.452 1.00 96.38 152 LEU A C 1
ATOM 1208 O O . LEU A 1 152 ? -13.775 -1.856 1.567 1.00 96.38 152 LEU A O 1
ATOM 1212 N N . GLU A 1 153 ? -15.064 -0.635 0.201 1.00 94.56 153 GLU A N 1
ATOM 1213 C CA . GLU A 1 153 ? -16.050 -0.292 1.232 1.00 94.56 153 GLU A CA 1
ATOM 1214 C C . GLU A 1 153 ? -16.791 -1.535 1.741 1.00 94.56 153 GLU A C 1
ATOM 1216 O O . GLU A 1 153 ? -17.126 -1.617 2.925 1.00 94.56 153 GLU A O 1
ATOM 1221 N N . ALA A 1 154 ? -17.050 -2.512 0.869 1.00 96.00 154 ALA A N 1
ATOM 1222 C CA . ALA A 1 154 ? -17.634 -3.791 1.250 1.00 96.00 154 ALA A CA 1
ATOM 1223 C C . ALA A 1 154 ? -16.690 -4.591 2.161 1.00 96.00 154 ALA A C 1
ATOM 1225 O O . ALA A 1 154 ? -17.129 -5.081 3.205 1.00 96.00 154 ALA A O 1
ATOM 1226 N N . ALA A 1 155 ? -15.400 -4.666 1.817 1.00 95.75 155 ALA A N 1
ATOM 1227 C CA . ALA A 1 155 ? -14.390 -5.329 2.638 1.00 95.75 155 ALA A CA 1
ATOM 1228 C C . ALA A 1 155 ? -14.231 -4.646 4.003 1.00 95.75 155 ALA A C 1
ATOM 1230 O O . ALA A 1 155 ? -14.278 -5.313 5.035 1.00 95.75 155 ALA A O 1
ATOM 1231 N N . LEU A 1 156 ? -14.144 -3.313 4.0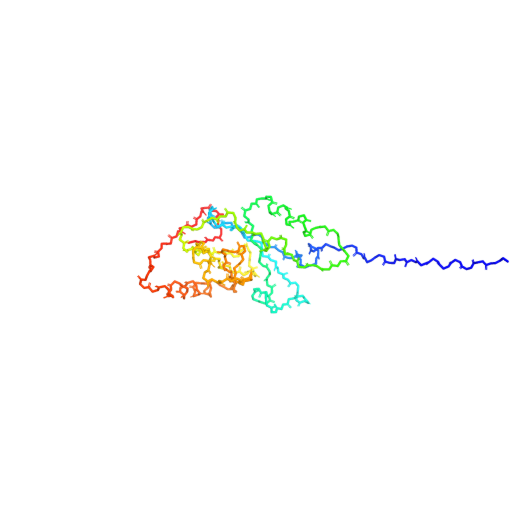36 1.00 93.88 156 LEU A N 1
ATOM 1232 C CA . LEU A 1 156 ? -14.078 -2.545 5.281 1.00 93.88 156 LEU A CA 1
ATOM 1233 C C . LEU A 1 156 ? -15.283 -2.825 6.192 1.00 93.88 156 LEU A C 1
ATOM 1235 O O . LEU A 1 156 ? -15.117 -3.087 7.384 1.00 93.88 156 LEU A O 1
ATOM 1239 N N . LYS A 1 157 ? -16.503 -2.825 5.639 1.00 92.75 157 LYS A N 1
ATOM 1240 C CA . LYS A 1 157 ? -17.718 -3.163 6.399 1.00 92.75 157 LYS A CA 1
ATOM 1241 C C . LYS A 1 157 ? -17.673 -4.591 6.937 1.00 92.75 157 LYS A C 1
ATOM 1243 O O . LYS A 1 157 ? -18.083 -4.806 8.074 1.00 92.75 157 LYS A O 1
ATOM 1248 N N . ALA A 1 158 ? -17.178 -5.548 6.154 1.00 93.62 158 ALA A N 1
ATOM 1249 C CA . ALA A 1 158 ? -17.032 -6.934 6.590 1.00 93.62 158 ALA A CA 1
ATOM 1250 C C . ALA A 1 158 ? -16.011 -7.073 7.733 1.00 93.62 158 ALA A C 1
ATOM 1252 O O . ALA A 1 158 ? -16.299 -7.747 8.722 1.00 93.62 158 ALA A O 1
ATOM 1253 N N . HIS A 1 159 ? -14.869 -6.382 7.643 1.00 91.38 159 HIS A N 1
ATOM 1254 C CA . HIS A 1 159 ? -13.859 -6.341 8.706 1.00 91.38 159 HIS A CA 1
ATOM 1255 C C . HIS A 1 159 ? -14.419 -5.757 10.001 1.00 91.38 159 HIS A C 1
ATOM 1257 O O . HIS A 1 159 ? -14.271 -6.359 11.059 1.00 91.38 159 HIS A O 1
ATOM 1263 N N . ILE A 1 160 ? -15.122 -4.625 9.923 1.00 90.44 160 ILE A N 1
ATOM 1264 C CA . ILE A 1 160 ? -15.789 -4.009 11.080 1.00 90.44 160 ILE A CA 1
ATOM 1265 C C . ILE A 1 160 ? -16.833 -4.963 11.677 1.00 90.44 160 ILE A C 1
ATOM 1267 O O . ILE A 1 160 ? -16.870 -5.163 12.891 1.00 90.44 160 ILE A O 1
ATOM 1271 N N . ALA A 1 161 ? -17.658 -5.588 10.834 1.00 89.88 161 ALA A N 1
ATOM 1272 C CA . ALA A 1 161 ? -18.703 -6.506 11.278 1.00 89.88 161 ALA A CA 1
ATOM 1273 C C . ALA A 1 161 ? -18.144 -7.738 12.011 1.00 89.88 161 ALA A C 1
ATOM 1275 O O . ALA A 1 161 ? -18.821 -8.268 12.891 1.00 89.88 161 ALA A O 1
ATOM 1276 N N . ALA A 1 162 ? -16.912 -8.164 11.707 1.00 89.19 162 ALA A N 1
ATOM 1277 C CA . ALA A 1 162 ? -16.254 -9.273 12.397 1.00 89.19 162 ALA A CA 1
ATOM 1278 C C . ALA A 1 162 ? -16.010 -8.999 13.895 1.00 89.19 162 ALA A C 1
ATOM 1280 O O . ALA A 1 162 ? -15.931 -9.945 14.678 1.00 89.19 162 ALA A O 1
ATOM 1281 N N . PHE A 1 163 ? -15.939 -7.728 14.309 1.00 85.94 163 PHE A N 1
ATOM 1282 C CA . PHE A 1 163 ? -15.838 -7.347 15.721 1.00 85.94 163 PHE A CA 1
ATOM 1283 C C . PHE A 1 163 ? -17.206 -7.273 16.424 1.00 85.94 163 PHE A C 1
ATOM 1285 O O . PHE A 1 163 ? -17.269 -7.344 17.651 1.00 85.94 163 PHE A O 1
ATOM 1292 N N . GLY A 1 164 ? -18.308 -7.184 15.672 1.00 84.56 164 GLY A N 1
ATOM 1293 C CA . GLY A 1 164 ? -19.668 -7.151 16.214 1.00 84.56 164 GLY A CA 1
ATOM 1294 C C . GLY A 1 164 ? -19.879 -6.030 17.238 1.00 84.56 164 GLY A C 1
ATOM 1295 O O . GLY A 1 164 ? -19.440 -4.902 17.040 1.00 84.56 164 GLY A O 1
ATOM 1296 N N . GLU A 1 165 ? -20.539 -6.349 18.353 1.00 83.75 165 GLU A N 1
ATOM 1297 C CA . GLU A 1 165 ? -20.816 -5.401 19.448 1.00 83.75 165 GLU A CA 1
ATOM 1298 C C . GLU A 1 165 ? -19.579 -5.064 20.305 1.00 83.75 165 GLU A C 1
ATOM 1300 O O . GLU A 1 165 ? -19.676 -4.273 21.240 1.00 83.75 165 GLU A O 1
ATOM 1305 N N . LEU A 1 166 ? -18.414 -5.661 20.021 1.00 79.88 166 LEU A N 1
ATOM 1306 C CA . LEU A 1 166 ? -17.184 -5.430 20.787 1.00 79.88 166 LEU A CA 1
ATOM 1307 C C . LEU A 1 166 ? -16.430 -4.163 20.356 1.00 79.88 166 LEU A C 1
ATOM 1309 O O . LEU A 1 166 ? -15.418 -3.835 20.975 1.00 79.88 166 LEU A O 1
ATOM 1313 N N . ALA A 1 167 ? -16.878 -3.481 19.300 1.00 81.31 167 ALA A N 1
ATOM 1314 C CA . ALA A 1 167 ? -16.190 -2.327 18.737 1.00 81.31 167 ALA A CA 1
ATOM 1315 C C . ALA A 1 167 ? -17.109 -1.108 18.607 1.00 81.31 167 ALA A C 1
ATOM 1317 O O . ALA A 1 167 ? -18.208 -1.191 18.063 1.00 81.31 167 ALA A O 1
ATOM 1318 N N . ASP A 1 168 ? -16.590 0.047 19.020 1.00 85.06 168 ASP A N 1
ATOM 1319 C CA . ASP A 1 168 ? -17.131 1.353 18.660 1.00 85.06 168 ASP A CA 1
ATOM 1320 C C . ASP A 1 168 ? -16.374 1.892 17.440 1.00 85.06 168 ASP A C 1
ATOM 1322 O O . ASP A 1 168 ? -15.148 2.022 17.456 1.00 85.06 168 ASP A O 1
ATOM 1326 N N . VAL A 1 169 ? -17.096 2.230 16.370 1.00 87.25 169 VAL A N 1
ATOM 1327 C CA . VAL A 1 169 ? -16.489 2.738 15.131 1.00 87.25 169 VAL A CA 1
ATOM 1328 C C . VAL A 1 169 ? -16.489 4.258 15.128 1.00 87.25 169 VAL A C 1
ATOM 1330 O O . VAL A 1 169 ? -17.536 4.901 15.225 1.00 87.25 169 VAL A O 1
ATOM 1333 N N . LYS A 1 170 ? -15.309 4.845 14.928 1.00 88.06 170 LYS A N 1
ATOM 1334 C CA . LYS A 1 170 ? -15.141 6.285 14.741 1.00 88.06 170 LYS A CA 1
ATOM 1335 C C . LYS A 1 170 ? -14.507 6.565 13.385 1.00 88.06 170 LYS A C 1
ATOM 1337 O O . LYS A 1 170 ? -13.353 6.228 13.170 1.00 88.06 170 LYS A O 1
ATOM 1342 N N . VAL A 1 171 ? -15.248 7.244 12.512 1.00 86.00 171 VAL A N 1
ATOM 1343 C CA . VAL A 1 171 ? -14.754 7.669 11.194 1.00 86.00 171 VAL A CA 1
ATOM 1344 C C . VAL A 1 171 ? -13.995 8.985 11.332 1.00 86.00 171 VAL A C 1
ATOM 1346 O O . VAL A 1 171 ? -14.523 9.952 11.897 1.00 86.00 171 VAL A O 1
ATOM 1349 N N . ILE A 1 172 ? -12.777 9.047 10.798 1.00 82.69 172 ILE A N 1
ATOM 1350 C CA . ILE A 1 172 ? -11.938 10.242 10.821 1.00 82.69 172 ILE A CA 1
ATOM 1351 C C . ILE A 1 172 ? -11.911 10.859 9.424 1.00 82.69 172 ILE A C 1
ATOM 1353 O O . ILE A 1 172 ? -11.538 10.246 8.428 1.00 82.69 172 ILE A O 1
ATOM 1357 N N . GLN A 1 173 ? -12.313 12.128 9.340 1.00 75.44 173 GLN A N 1
ATOM 1358 C CA . GLN A 1 173 ? -12.258 12.833 8.065 1.00 75.44 173 GLN A CA 1
ATOM 1359 C C . GLN A 1 173 ? -10.796 13.057 7.647 1.00 75.44 173 GLN A C 1
ATOM 1361 O O . GLN A 1 173 ? -9.962 13.386 8.497 1.00 75.44 173 GLN A O 1
ATOM 1366 N N . PRO A 1 174 ? -10.482 12.905 6.354 1.00 67.69 174 PRO A N 1
ATOM 1367 C CA . PRO A 1 174 ? -9.125 13.063 5.859 1.00 67.69 174 PRO A CA 1
ATOM 1368 C C . PRO A 1 174 ? -8.617 14.496 5.972 1.00 67.69 174 PRO A C 1
ATOM 1370 O O . PRO A 1 174 ? -9.387 15.459 6.053 1.00 67.69 174 PRO A O 1
ATOM 1373 N N . LEU A 1 175 ? -7.294 14.642 5.928 1.00 66.25 175 LEU A N 1
ATOM 1374 C CA . LEU A 1 175 ? -6.650 15.952 5.883 1.00 66.25 175 LEU A CA 1
ATOM 1375 C C . LEU A 1 175 ? -6.992 16.667 4.568 1.00 66.25 175 LEU A C 1
ATOM 1377 O O . LEU A 1 175 ? -6.976 16.065 3.491 1.00 66.25 175 LEU A O 1
ATOM 1381 N N . ALA A 1 176 ? -7.269 17.971 4.639 1.00 57.25 176 ALA A N 1
ATOM 1382 C CA . ALA A 1 176 ? -7.522 18.780 3.450 1.00 57.25 176 ALA A CA 1
ATOM 1383 C C . ALA A 1 176 ? -6.338 18.683 2.467 1.00 57.25 176 ALA A C 1
ATOM 1385 O O . ALA A 1 176 ? -5.193 18.912 2.849 1.00 57.25 176 ALA A O 1
ATOM 1386 N N . GLY A 1 177 ? -6.619 18.336 1.206 1.00 58.06 177 GLY A N 1
ATOM 1387 C CA . GLY A 1 177 ? -5.596 18.132 0.173 1.00 58.06 177 GLY A CA 1
ATOM 1388 C C . GLY A 1 177 ? -5.005 16.718 0.103 1.00 58.06 177 GLY A C 1
ATOM 1389 O O . GLY A 1 177 ? -4.092 16.499 -0.688 1.00 58.06 177 GLY A O 1
ATOM 1390 N N . THR A 1 178 ? -5.519 15.757 0.881 1.00 56.34 178 THR A N 1
ATOM 1391 C CA . THR A 1 178 ? -5.146 14.333 0.781 1.00 56.34 178 THR A CA 1
ATOM 1392 C C . THR A 1 178 ? -6.226 13.518 0.065 1.00 56.34 178 THR A C 1
ATOM 1394 O O . THR A 1 178 ? -7.414 13.835 0.131 1.00 56.34 178 THR A O 1
ATOM 1397 N N . ALA A 1 179 ? -5.807 12.477 -0.656 1.00 56.38 179 ALA A N 1
ATOM 1398 C CA . ALA A 1 179 ? -6.668 11.635 -1.484 1.00 56.38 179 ALA A CA 1
ATOM 1399 C C . ALA A 1 179 ? -6.978 10.293 -0.781 1.00 56.38 179 ALA A C 1
ATOM 1401 O O . ALA A 1 179 ? -6.638 9.222 -1.283 1.00 56.38 179 ALA A O 1
ATOM 1402 N N . GLY A 1 180 ? -7.592 10.324 0.404 1.00 56.91 180 GLY A N 1
ATOM 1403 C CA . GLY A 1 180 ? -7.961 9.102 1.139 1.00 56.91 180 GLY A CA 1
ATOM 1404 C C . GLY A 1 180 ? -8.893 9.365 2.322 1.00 56.91 180 GLY A C 1
ATOM 1405 O O . GLY A 1 180 ? -9.422 10.469 2.412 1.00 56.91 180 GLY A O 1
ATOM 1406 N N . ARG A 1 181 ? -9.149 8.363 3.177 1.00 57.25 181 ARG A N 1
ATOM 1407 C CA . ARG A 1 181 ? -9.989 8.417 4.401 1.00 57.25 181 ARG A CA 1
ATOM 1408 C C . ARG A 1 181 ? -9.443 7.469 5.476 1.00 57.25 181 ARG A C 1
ATOM 1410 O O . ARG A 1 181 ? -8.575 6.653 5.173 1.00 57.25 181 ARG A O 1
ATOM 1417 N N . ALA A 1 182 ? -9.916 7.596 6.716 1.00 59.25 182 ALA A N 1
ATOM 1418 C CA . ALA A 1 182 ? -9.501 6.762 7.842 1.00 59.25 182 ALA A CA 1
ATOM 1419 C C . ALA A 1 182 ? -10.622 6.535 8.868 1.00 59.25 182 ALA A C 1
ATOM 1421 O O . ALA A 1 182 ? -11.587 7.337 8.887 1.00 59.25 182 ALA A O 1
#

Secondary structure (DSSP, 8-state):
-----------PPPPB-GGGTTTSSEEEEPPSSTTSPEEEEEE--TTT--BTBBTTTEEEEEE-SHHHHHHHHHHHHS-BSS-----TTTTSPPS---SS-EEEEE--SSTTS-EEEEEEPPHHHHGGGTT-TTSSBTTTEEEEEESSHHHHHHHHHHHHHHHGGG------PPPTT-SEE-

Nearest PDB structures (foldseek):
  3dev-assembly1_B  TM=5.524E-01  e=8.352E+00  Staphylococcus haemolyticus JCSC1435
  4hbs-assembly1_A  TM=1.716E-01  e=2.728E+00  Bacteroides ovatus ATCC 8483
  5lpf-assembly2_B  TM=2.011E-01  e=5.214E+00  Homo sapiens